Protein AF-A0A9Y2EZE4-F1 (afdb_monomer_lite)

Sequence (307 aa):
MELSWPEGGSGPAIMNGRARDLITLDSPAETRVVNDDRLQVRIGHDKIIEELSLQPPLPGVEVLKGCHATVGFRRALVPIVTQEAAFRRPATVLLDDIVGSSVISPWIAVKWDPPRDSHEVDRTSQENVCSGYATGSVALFDRSQVDVPRLVPRLQPDDDALAFHDLGPDRDRLLRRVRRIDLWREGNGIVGIDAMFQDSGVIMGTRRAALHEYRLIARAAVSDNGLILTEITAVPGVLPYSECLGAKSSLQRLVGTPLAEFRRTVLSQLRGPVGCTHLNDAARSLAEAEALVAHLPAFSNQPEGQL

pLDDT: mean 90.26, std 10.4, range [39.16, 98.62]

Structure (mmCIF, N/CA/C/O backbone):
data_AF-A0A9Y2EZE4-F1
#
_entry.id   AF-A0A9Y2EZE4-F1
#
loop_
_atom_site.group_PDB
_atom_site.id
_atom_site.type_symbol
_atom_site.label_atom_id
_atom_site.label_alt_id
_atom_site.label_comp_id
_atom_site.label_asym_id
_atom_site.label_entity_id
_atom_site.label_seq_id
_atom_site.pdbx_PDB_ins_code
_atom_site.Cartn_x
_atom_site.Cartn_y
_atom_site.Cartn_z
_atom_site.occupancy
_atom_site.B_iso_or_equiv
_atom_site.auth_seq_id
_atom_site.auth_comp_id
_atom_site.auth_asym_id
_atom_site.auth_atom_id
_atom_site.pdbx_PDB_model_num
ATOM 1 N N . MET A 1 1 ? 0.531 -9.190 -2.546 1.00 94.38 1 MET A N 1
ATOM 2 C CA . MET A 1 1 ? 0.508 -9.091 -4.019 1.00 94.38 1 MET A CA 1
ATOM 3 C C . MET A 1 1 ? 1.810 -9.632 -4.587 1.00 94.38 1 MET A C 1
ATOM 5 O O . MET A 1 1 ? 2.871 -9.131 -4.228 1.00 94.38 1 MET A O 1
ATOM 9 N N . GLU A 1 2 ? 1.740 -10.637 -5.455 1.00 95.56 2 GLU A N 1
ATOM 10 C CA . GLU A 1 2 ? 2.881 -11.173 -6.205 1.00 95.56 2 GLU A CA 1
ATOM 11 C C . GLU A 1 2 ? 2.747 -10.858 -7.691 1.00 95.56 2 GLU A C 1
ATOM 13 O O . GLU A 1 2 ? 1.677 -11.052 -8.253 1.00 95.56 2 GLU A O 1
ATOM 18 N N . LEU A 1 3 ? 3.828 -10.428 -8.332 1.00 95.81 3 LEU A N 1
ATOM 19 C CA . LEU A 1 3 ? 3.937 -10.198 -9.770 1.00 95.81 3 LEU A CA 1
ATOM 20 C C . LEU A 1 3 ? 4.997 -11.128 -10.348 1.00 95.81 3 LEU A C 1
ATOM 22 O O . LEU A 1 3 ? 6.111 -11.191 -9.829 1.00 95.81 3 LEU A O 1
ATOM 26 N N . SER A 1 4 ? 4.669 -11.800 -11.446 1.00 94.69 4 SER A N 1
ATOM 27 C CA . SER A 1 4 ? 5.590 -12.687 -12.161 1.00 94.69 4 SER A CA 1
ATOM 28 C C . SER A 1 4 ? 5.501 -12.510 -13.673 1.00 94.69 4 SER A C 1
ATOM 30 O O . SER A 1 4 ? 4.471 -12.077 -14.187 1.00 94.69 4 SER A O 1
ATOM 32 N N . TRP A 1 5 ? 6.578 -12.866 -14.374 1.00 93.94 5 TRP A N 1
ATOM 33 C CA . TRP A 1 5 ? 6.699 -12.772 -15.833 1.00 93.94 5 TRP A CA 1
ATOM 34 C C . TRP A 1 5 ? 7.052 -14.145 -16.418 1.00 93.94 5 TRP A C 1
ATOM 36 O O . TRP A 1 5 ? 8.219 -14.393 -16.735 1.00 93.94 5 TRP A O 1
ATOM 46 N N . PRO A 1 6 ? 6.074 -15.065 -16.525 1.00 90.62 6 PRO A N 1
ATOM 47 C CA . PRO A 1 6 ? 6.328 -16.440 -16.964 1.00 90.62 6 PRO A CA 1
ATOM 48 C C . PRO A 1 6 ? 6.851 -16.516 -18.406 1.00 90.62 6 PRO A C 1
ATOM 50 O O . PRO A 1 6 ? 7.611 -17.418 -18.738 1.00 90.62 6 PRO A O 1
ATOM 53 N N . GLU A 1 7 ? 6.484 -15.544 -19.242 1.00 88.56 7 GLU A N 1
ATOM 54 C CA . GLU A 1 7 ? 6.910 -15.425 -20.643 1.00 88.56 7 GLU A CA 1
ATOM 55 C C . GLU A 1 7 ? 8.182 -14.555 -20.807 1.00 88.56 7 GLU A C 1
ATOM 57 O O . GLU A 1 7 ? 8.593 -14.253 -21.924 1.00 88.56 7 GLU A O 1
ATOM 62 N N . GLY A 1 8 ? 8.823 -14.139 -19.705 1.00 83.81 8 GLY A N 1
ATOM 63 C CA . GLY A 1 8 ? 10.003 -13.264 -19.707 1.00 83.81 8 GLY A CA 1
ATOM 64 C C . GLY A 1 8 ? 9.682 -11.766 -19.601 1.00 83.81 8 GLY A C 1
ATOM 65 O O . GLY A 1 8 ? 8.524 -11.358 -19.576 1.00 83.81 8 GLY A O 1
ATOM 66 N N . GLY A 1 9 ? 10.719 -10.923 -19.502 1.00 76.38 9 GLY A N 1
ATOM 67 C CA . GLY A 1 9 ? 10.588 -9.492 -19.169 1.00 76.38 9 GLY A CA 1
ATOM 68 C C . GLY A 1 9 ? 9.817 -8.634 -20.182 1.00 76.38 9 GLY A C 1
ATOM 69 O O . GLY A 1 9 ? 9.281 -7.594 -19.810 1.00 76.38 9 GLY A O 1
ATOM 70 N N . SER A 1 10 ? 9.722 -9.077 -21.439 1.00 79.19 10 SER A N 1
ATOM 71 C CA . SER A 1 10 ? 8.902 -8.450 -22.488 1.00 79.19 10 SER A CA 1
ATOM 72 C C . SER A 1 10 ? 7.471 -8.990 -22.549 1.00 79.19 10 SER A C 1
ATOM 74 O O . SER A 1 10 ? 6.656 -8.493 -23.322 1.00 79.19 10 SER A O 1
ATOM 76 N N . GLY A 1 11 ? 7.190 -10.046 -21.789 1.00 87.44 11 GLY A N 1
ATOM 77 C CA . GLY A 1 11 ? 5.889 -10.676 -21.720 1.00 87.44 11 GLY A CA 1
ATOM 78 C C . GLY A 1 11 ? 4.927 -9.970 -20.757 1.00 87.44 11 GLY A C 1
ATOM 79 O O . GLY A 1 11 ? 5.304 -9.057 -20.015 1.00 87.44 11 GLY A O 1
ATOM 80 N N . PRO A 1 12 ? 3.667 -10.415 -20.748 1.00 93.56 12 PRO A N 1
ATOM 81 C CA . PRO A 1 12 ? 2.646 -9.995 -19.794 1.00 93.56 12 PRO A CA 1
ATOM 82 C C . PRO A 1 12 ? 3.071 -10.295 -18.349 1.00 93.56 12 PRO A C 1
ATOM 84 O O . PRO A 1 12 ? 3.679 -11.326 -18.048 1.00 93.56 12 PRO A O 1
ATOM 87 N N . ALA A 1 13 ? 2.693 -9.407 -17.433 1.00 95.88 13 ALA A N 1
ATOM 88 C CA . ALA A 1 13 ? 2.815 -9.644 -16.003 1.00 95.88 13 ALA A CA 1
ATOM 89 C C . ALA A 1 13 ? 1.566 -10.367 -15.481 1.00 95.88 13 ALA A C 1
ATOM 91 O O . ALA A 1 13 ? 0.438 -9.958 -15.763 1.00 95.88 13 ALA A O 1
ATOM 92 N N . ILE A 1 14 ? 1.767 -11.396 -14.660 1.00 97.19 14 ILE A N 1
ATOM 93 C CA . ILE A 1 14 ? 0.705 -12.058 -13.899 1.00 97.19 14 ILE A CA 1
ATOM 94 C C . ILE A 1 14 ? 0.778 -11.590 -12.450 1.00 97.19 14 ILE A C 1
ATOM 96 O O . ILE A 1 14 ? 1.772 -11.851 -11.765 1.00 97.19 14 ILE A O 1
ATOM 100 N N . MET A 1 15 ? -0.276 -10.914 -11.990 1.00 97.00 15 MET A N 1
ATOM 101 C CA . MET A 1 15 ? -0.481 -10.556 -10.592 1.00 97.00 15 MET A CA 1
ATOM 102 C C . MET A 1 15 ? -1.336 -11.604 -9.887 1.00 97.00 15 MET A C 1
ATOM 104 O O . MET A 1 15 ? -2.442 -11.897 -10.335 1.00 97.00 15 MET A O 1
ATOM 108 N N . ASN A 1 16 ? -0.863 -12.103 -8.750 1.00 97.00 16 ASN A N 1
ATOM 109 C CA . ASN A 1 16 ? -1.636 -12.923 -7.827 1.00 97.00 16 ASN A CA 1
ATOM 110 C C . ASN A 1 16 ? -1.674 -12.221 -6.462 1.00 97.00 16 ASN A C 1
ATOM 112 O O . ASN A 1 16 ? -0.665 -12.083 -5.765 1.00 97.00 16 ASN A O 1
ATOM 116 N N . GLY A 1 17 ? -2.844 -11.718 -6.095 1.00 96.50 17 GLY A N 1
ATOM 117 C CA . GLY A 1 17 ? -3.128 -11.084 -4.820 1.00 96.50 17 GLY A CA 1
ATOM 118 C C . GLY A 1 17 ? -3.856 -12.037 -3.884 1.00 96.50 17 GLY A C 1
ATOM 119 O O . GLY A 1 17 ? -4.757 -12.762 -4.299 1.00 96.50 17 GLY A O 1
ATOM 120 N N . ARG A 1 18 ? -3.491 -11.995 -2.606 1.00 96.25 18 ARG A N 1
ATOM 121 C CA . ARG A 1 18 ? -4.259 -12.591 -1.520 1.00 96.25 18 ARG A CA 1
ATOM 122 C C . ARG A 1 18 ? -4.284 -11.616 -0.356 1.00 96.25 18 ARG A C 1
ATOM 124 O O . ARG A 1 18 ? -3.267 -10.988 -0.059 1.00 96.25 18 ARG A O 1
ATOM 131 N N . ALA A 1 19 ? -5.439 -11.473 0.270 1.00 95.81 19 ALA A N 1
ATOM 132 C CA . ALA A 1 19 ? -5.606 -10.690 1.478 1.00 95.81 19 ALA A CA 1
ATOM 133 C C . ALA A 1 19 ? -6.544 -11.429 2.423 1.00 95.81 19 ALA A C 1
ATOM 135 O O . ALA A 1 19 ? -7.505 -12.061 1.993 1.00 95.81 19 ALA A O 1
ATOM 136 N N . ARG A 1 20 ? -6.201 -11.407 3.708 1.00 94.19 20 ARG A N 1
ATOM 137 C CA . ARG A 1 20 ? -6.871 -12.189 4.737 1.00 94.19 20 ARG A CA 1
ATOM 138 C C . ARG A 1 20 ? -7.014 -11.329 5.976 1.00 94.19 20 ARG A C 1
ATOM 140 O O . ARG A 1 20 ? -5.993 -10.914 6.518 1.00 94.19 20 ARG A O 1
ATOM 147 N N . ASP A 1 21 ? -8.243 -11.169 6.440 1.00 94.56 21 ASP A N 1
ATOM 148 C CA . ASP A 1 21 ? -8.516 -10.578 7.745 1.00 94.56 21 ASP A CA 1
ATOM 149 C C . ASP A 1 21 ? -8.672 -11.705 8.759 1.00 94.56 21 ASP A C 1
ATOM 151 O O . ASP A 1 21 ? -9.361 -12.700 8.505 1.00 94.56 21 ASP A O 1
ATOM 155 N N . LEU A 1 22 ? -8.026 -11.561 9.910 1.00 92.44 22 LEU A N 1
ATOM 156 C CA . LEU A 1 22 ? -8.066 -12.542 10.985 1.00 92.44 22 LEU A CA 1
ATOM 157 C C . LEU A 1 22 ? -8.231 -11.845 12.333 1.00 92.44 22 LEU A C 1
ATOM 159 O O . LEU A 1 22 ? -7.754 -10.732 12.526 1.00 92.44 22 LEU A O 1
ATOM 163 N N . ILE A 1 23 ? -8.904 -12.517 13.261 1.00 92.19 23 ILE A N 1
ATOM 164 C CA . ILE A 1 23 ? -9.012 -12.088 14.657 1.00 92.19 23 ILE A CA 1
ATOM 165 C C . ILE A 1 23 ? -8.217 -13.087 15.481 1.00 92.19 23 ILE A C 1
ATOM 167 O O . ILE A 1 23 ? -8.585 -14.260 15.502 1.00 92.19 23 ILE A O 1
ATOM 171 N N . THR A 1 24 ? -7.169 -12.629 16.159 1.00 87.44 24 THR A N 1
ATOM 172 C CA . THR A 1 24 ? -6.493 -13.382 17.222 1.00 87.44 24 THR A CA 1
ATOM 173 C C . THR A 1 24 ? -7.170 -13.066 18.552 1.00 87.44 24 THR A C 1
ATOM 175 O O . THR A 1 24 ? -7.300 -11.896 18.910 1.00 87.44 24 THR A O 1
ATOM 178 N N . LEU A 1 25 ? -7.628 -14.094 19.263 1.00 77.81 25 LEU A N 1
ATOM 179 C CA . LEU A 1 25 ? -8.125 -13.971 20.638 1.00 77.81 25 LEU A CA 1
ATOM 180 C C . LEU A 1 25 ? -7.047 -14.461 21.618 1.00 77.81 25 LEU A C 1
ATOM 182 O O . LEU A 1 25 ? -5.895 -14.636 21.222 1.00 77.81 25 LEU A O 1
ATOM 186 N N . ASP A 1 26 ? -7.412 -14.684 22.881 1.00 74.88 26 ASP A N 1
ATOM 187 C CA . ASP A 1 26 ? -6.494 -15.004 23.988 1.00 74.88 26 ASP A CA 1
ATOM 188 C C . ASP A 1 26 ? -5.631 -16.260 23.753 1.00 74.88 26 ASP A C 1
ATOM 190 O O . ASP A 1 26 ? -4.636 -16.476 24.447 1.00 74.88 26 ASP A O 1
ATOM 194 N N . SER A 1 27 ? -5.964 -17.080 22.749 1.00 71.81 27 SER A N 1
ATOM 195 C CA . SER A 1 27 ? -5.105 -18.159 22.269 1.00 71.81 27 SER A CA 1
ATOM 196 C C . SER A 1 27 ? -5.030 -18.230 20.734 1.00 71.81 27 SER A C 1
ATOM 198 O O . SER A 1 27 ? -6.017 -17.949 20.045 1.00 71.81 27 SER A O 1
ATOM 200 N N . PRO A 1 28 ? -3.901 -18.704 20.159 1.00 71.88 28 PRO A N 1
ATOM 201 C CA . PRO A 1 28 ? -3.793 -18.953 18.719 1.00 71.88 28 PRO A CA 1
ATOM 202 C C . PRO A 1 28 ? -4.869 -19.906 18.182 1.00 71.88 28 PRO A C 1
ATOM 204 O O . PRO A 1 28 ? -5.301 -19.750 17.041 1.00 71.88 28 PRO A O 1
ATOM 207 N N . ALA A 1 29 ? -5.332 -20.857 19.003 1.00 73.69 29 ALA A N 1
ATOM 208 C CA . ALA A 1 29 ? -6.366 -21.831 18.647 1.00 73.69 29 ALA A CA 1
ATOM 209 C C . ALA A 1 29 ? -7.747 -21.195 18.414 1.00 73.69 29 ALA A C 1
ATOM 211 O O . ALA A 1 29 ? -8.575 -21.762 17.705 1.00 73.69 29 ALA A O 1
ATOM 212 N N . GLU A 1 30 ? -7.986 -20.011 18.974 1.00 81.00 30 GLU A N 1
ATOM 213 C CA . GLU A 1 30 ? -9.222 -19.248 18.788 1.00 81.00 30 GLU A CA 1
ATOM 214 C C . GLU A 1 30 ? -9.146 -18.263 17.616 1.00 81.00 30 GLU A C 1
ATOM 216 O O . GLU A 1 30 ? -10.112 -17.543 17.337 1.00 81.00 30 GLU A O 1
ATOM 221 N N . THR A 1 31 ? -8.013 -18.242 16.904 1.00 86.44 31 THR A N 1
ATOM 222 C CA . THR A 1 31 ? -7.842 -17.395 15.728 1.00 86.44 31 THR A CA 1
ATOM 223 C C . THR A 1 31 ? -8.840 -17.789 14.651 1.00 86.44 31 THR A C 1
ATOM 225 O O . THR A 1 31 ? -8.878 -18.938 14.210 1.00 86.44 31 THR A O 1
ATOM 228 N N . ARG A 1 32 ? -9.618 -16.818 14.169 1.00 88.88 32 ARG A N 1
ATOM 229 C CA . ARG A 1 32 ? -10.558 -17.030 13.063 1.00 88.88 32 ARG A CA 1
ATOM 230 C C . ARG A 1 32 ? -10.233 -16.132 11.884 1.00 88.88 32 ARG A C 1
ATOM 232 O O . ARG A 1 32 ? -10.002 -14.938 12.053 1.00 88.88 32 ARG A O 1
ATOM 239 N N . VAL A 1 33 ? -10.264 -16.709 10.687 1.00 91.94 33 VAL A N 1
ATOM 240 C CA . VAL A 1 33 ? -10.272 -15.947 9.436 1.00 91.94 33 VAL A CA 1
ATOM 241 C C . VAL A 1 33 ? -11.678 -15.408 9.225 1.00 91.94 33 VAL A C 1
ATOM 243 O O . VAL A 1 33 ? -12.638 -16.174 9.287 1.00 91.94 33 VAL A O 1
ATOM 246 N N . VAL A 1 34 ? -11.794 -14.103 9.002 1.00 93.12 34 VAL A N 1
ATOM 247 C CA . VAL A 1 34 ? -13.088 -13.433 8.821 1.00 93.12 34 VAL A CA 1
ATOM 248 C C . VAL A 1 34 ? -13.339 -13.097 7.360 1.00 93.12 34 VAL A C 1
ATOM 250 O O . VAL A 1 34 ? -14.454 -13.272 6.883 1.00 93.12 34 VAL A O 1
ATOM 253 N N . ASN A 1 35 ? -12.288 -12.701 6.641 1.00 93.88 35 ASN A N 1
ATOM 254 C CA . ASN A 1 35 ? -12.316 -12.471 5.201 1.00 93.88 35 ASN A CA 1
ATOM 255 C C . ASN A 1 35 ? -11.090 -13.126 4.545 1.00 93.88 35 ASN A C 1
ATOM 257 O O . ASN A 1 35 ? -9.998 -13.106 5.114 1.00 93.88 35 ASN A O 1
ATOM 261 N N . ASP A 1 36 ? -11.256 -13.679 3.343 1.00 95.19 36 ASP A N 1
ATOM 262 C CA . ASP A 1 36 ? -10.173 -14.163 2.473 1.00 95.19 36 ASP A CA 1
ATOM 263 C C . ASP A 1 36 ? -10.537 -13.784 1.035 1.00 95.19 36 ASP A C 1
ATOM 265 O O . ASP A 1 36 ? -11.488 -14.319 0.463 1.00 95.19 36 ASP A O 1
ATOM 269 N N . ASP A 1 37 ? -9.808 -12.819 0.485 1.00 96.81 37 ASP A N 1
ATOM 270 C CA . ASP A 1 37 ? -9.958 -12.354 -0.885 1.00 96.81 37 ASP A CA 1
ATOM 271 C C . ASP A 1 37 ? -8.741 -12.752 -1.711 1.00 96.81 37 ASP A C 1
ATOM 273 O O . ASP A 1 37 ? -7.586 -12.636 -1.282 1.00 96.81 37 ASP A O 1
ATOM 277 N N . ARG A 1 38 ? -9.004 -13.173 -2.946 1.00 97.44 38 ARG A N 1
ATOM 278 C CA . ARG A 1 38 ? -7.988 -13.499 -3.943 1.00 97.44 38 ARG A CA 1
ATOM 279 C C . ARG A 1 38 ? -8.234 -12.699 -5.202 1.00 97.44 38 ARG A C 1
ATOM 281 O O . ARG A 1 38 ? -9.369 -12.564 -5.644 1.00 97.44 38 ARG A O 1
ATOM 288 N N . LEU A 1 39 ? -7.156 -12.199 -5.782 1.00 97.69 39 LEU A N 1
ATOM 289 C CA . LEU A 1 39 ? -7.156 -11.416 -7.006 1.00 97.69 39 LEU A CA 1
ATOM 290 C C . LEU A 1 39 ? -6.182 -12.063 -7.985 1.00 97.69 39 LEU A C 1
ATOM 292 O O . LEU A 1 39 ? -5.040 -12.333 -7.625 1.00 97.69 39 LEU A O 1
ATOM 296 N N . GLN A 1 40 ? -6.605 -12.266 -9.223 1.00 98.06 40 GLN A N 1
ATOM 297 C CA . GLN A 1 40 ? -5.706 -12.599 -10.319 1.00 98.06 40 GLN A CA 1
ATOM 298 C C . GLN A 1 40 ? -5.852 -11.545 -11.407 1.00 98.06 40 GLN A C 1
ATOM 300 O O . GLN A 1 40 ? -6.969 -11.199 -11.784 1.00 98.06 40 GLN A O 1
ATOM 305 N N . VAL A 1 41 ? -4.732 -11.020 -11.898 1.00 98.38 41 VAL A N 1
ATOM 306 C CA . VAL A 1 41 ? -4.716 -10.017 -12.969 1.00 98.38 41 VAL A CA 1
ATOM 307 C C . VAL A 1 41 ? -3.649 -10.383 -13.980 1.00 98.38 41 VAL A C 1
ATOM 309 O O . VAL A 1 41 ? -2.514 -10.675 -13.608 1.00 98.38 41 VAL A O 1
ATOM 312 N N . ARG A 1 42 ? -3.990 -10.311 -15.260 1.00 98.19 42 ARG A N 1
ATOM 313 C CA . ARG A 1 42 ? -3.028 -10.342 -16.356 1.00 98.19 42 ARG A CA 1
ATOM 314 C C . ARG A 1 42 ? -2.898 -8.938 -16.924 1.00 98.19 42 ARG A C 1
ATOM 316 O O . ARG A 1 42 ? -3.898 -8.301 -17.250 1.00 98.19 42 ARG A O 1
ATOM 323 N N . ILE A 1 43 ? -1.668 -8.447 -17.003 1.00 97.75 43 ILE A N 1
ATOM 324 C CA . ILE A 1 43 ? -1.365 -7.078 -17.417 1.00 97.75 43 ILE A CA 1
ATOM 325 C C . ILE A 1 43 ? -0.389 -7.127 -18.582 1.00 97.75 43 ILE A C 1
ATOM 327 O O . ILE A 1 43 ? 0.697 -7.696 -18.456 1.00 97.75 43 ILE A O 1
ATOM 331 N N . GLY A 1 44 ? -0.772 -6.504 -19.690 1.00 95.75 44 GLY A N 1
ATOM 332 C CA . GLY A 1 44 ? 0.062 -6.367 -20.871 1.00 95.75 44 GLY A CA 1
ATOM 333 C C . GLY A 1 44 ? 1.332 -5.561 -20.601 1.00 95.75 44 GLY A C 1
ATOM 334 O O . GLY A 1 44 ? 1.474 -4.855 -19.594 1.00 95.75 44 GLY A O 1
ATOM 335 N N . HIS A 1 45 ? 2.287 -5.652 -21.523 1.00 91.00 45 HIS A N 1
ATOM 336 C CA . HIS A 1 45 ? 3.537 -4.886 -21.451 1.00 91.00 45 HIS A CA 1
ATOM 337 C C . HIS A 1 45 ? 3.296 -3.360 -21.416 1.00 91.00 45 HIS A C 1
ATOM 339 O O . HIS A 1 45 ? 4.055 -2.619 -20.793 1.00 91.00 45 HIS A O 1
ATOM 345 N N . ASP A 1 46 ? 2.197 -2.912 -22.024 1.00 93.06 46 ASP A N 1
ATOM 346 C CA . ASP A 1 46 ? 1.677 -1.541 -22.076 1.00 93.06 46 ASP A CA 1
ATOM 347 C C . ASP A 1 46 ? 0.935 -1.113 -20.796 1.00 93.06 46 ASP A C 1
ATOM 349 O O . ASP A 1 46 ? 0.364 -0.024 -20.735 1.00 93.06 46 ASP A O 1
ATOM 353 N N . LYS A 1 47 ? 0.956 -1.960 -19.758 1.00 95.12 47 LYS A N 1
ATOM 354 C CA . LYS A 1 47 ? 0.250 -1.778 -18.484 1.00 95.12 47 LYS A CA 1
ATOM 355 C C . LYS A 1 47 ? -1.271 -1.779 -18.608 1.00 95.12 47 LYS A C 1
ATOM 357 O O . LYS A 1 47 ? -1.934 -1.343 -17.665 1.00 95.12 47 LYS A O 1
ATOM 362 N N . ILE A 1 48 ? -1.835 -2.291 -19.694 1.00 97.81 48 ILE A N 1
ATOM 363 C CA . ILE A 1 48 ? -3.279 -2.481 -19.814 1.00 97.81 48 ILE A CA 1
ATOM 364 C C . ILE A 1 48 ? -3.688 -3.790 -19.138 1.00 97.81 48 ILE A C 1
ATOM 366 O O . ILE A 1 48 ? -3.020 -4.814 -19.263 1.00 97.81 48 ILE A O 1
ATOM 370 N N . ILE A 1 49 ? -4.786 -3.759 -18.384 1.00 98.25 49 ILE A N 1
ATOM 371 C CA . ILE A 1 49 ? -5.362 -4.956 -17.764 1.00 98.25 49 ILE A CA 1
ATOM 372 C C . ILE A 1 49 ? -6.059 -5.778 -18.848 1.00 98.25 49 ILE A C 1
ATOM 374 O O . ILE A 1 49 ? -7.098 -5.379 -19.371 1.00 98.25 49 ILE A O 1
ATOM 378 N N . GLU A 1 50 ? -5.490 -6.932 -19.176 1.00 98.19 50 GLU A N 1
ATOM 379 C CA . GLU A 1 50 ? -6.016 -7.856 -20.184 1.00 98.19 50 GLU A CA 1
ATOM 380 C C . GLU A 1 50 ? -7.094 -8.764 -19.580 1.00 98.19 50 GLU A C 1
ATOM 382 O O . GLU A 1 50 ? -8.132 -9.023 -20.197 1.00 98.19 50 GLU A O 1
ATOM 387 N N . GLU A 1 51 ? -6.870 -9.216 -18.346 1.00 97.88 51 GLU A N 1
ATOM 388 C CA . GLU A 1 51 ? -7.787 -10.070 -17.592 1.00 97.88 51 GLU A CA 1
ATOM 389 C C . GLU A 1 51 ? -7.724 -9.726 -16.106 1.00 97.88 51 GLU A C 1
ATOM 391 O O . GLU A 1 51 ? -6.667 -9.360 -15.586 1.00 97.88 51 GLU A O 1
ATOM 396 N N . LEU A 1 52 ? -8.854 -9.859 -15.415 1.00 97.75 52 LEU A N 1
ATOM 397 C CA . LEU A 1 52 ? -8.958 -9.661 -13.977 1.00 97.75 52 LEU A CA 1
ATOM 398 C C . LEU A 1 52 ? -10.032 -10.594 -13.423 1.00 97.75 52 LEU A C 1
ATOM 400 O O . LEU A 1 52 ? -11.112 -10.697 -13.990 1.00 97.75 52 LEU A O 1
ATOM 404 N N . SER A 1 53 ? -9.754 -11.249 -12.301 1.00 96.88 53 SER A N 1
ATOM 405 C CA . SER A 1 53 ? -10.752 -12.013 -11.555 1.00 96.88 53 SER A CA 1
ATOM 406 C C . SER A 1 53 ? -10.552 -11.848 -10.052 1.00 96.88 53 SER A C 1
ATOM 408 O O . SER A 1 53 ? -9.425 -11.739 -9.568 1.00 96.88 53 SER A O 1
ATOM 410 N N . LEU A 1 54 ? -11.658 -11.822 -9.310 1.00 97.19 54 LEU A N 1
ATOM 411 C CA . LEU A 1 54 ? -11.664 -11.730 -7.853 1.00 97.19 54 LEU A CA 1
ATOM 412 C C . LEU A 1 54 ? -12.477 -12.886 -7.264 1.00 97.19 54 LEU A C 1
ATOM 414 O O . LEU A 1 54 ? -13.514 -13.266 -7.809 1.00 97.19 54 LEU A O 1
ATOM 418 N N . GLN A 1 55 ? -12.017 -13.431 -6.143 1.00 96.69 55 GLN A N 1
ATOM 419 C CA . GLN A 1 55 ? -12.717 -14.459 -5.383 1.00 96.69 55 GLN A CA 1
ATOM 420 C C . GLN A 1 55 ? -12.769 -14.058 -3.904 1.00 96.69 55 GLN A C 1
ATOM 422 O O . GLN A 1 55 ? -11.702 -13.925 -3.307 1.00 96.69 55 GLN A O 1
ATOM 427 N N . PRO A 1 56 ? -13.967 -13.912 -3.305 1.00 94.88 56 PRO A N 1
ATOM 428 C CA . PRO A 1 56 ? -15.292 -13.931 -3.946 1.00 94.88 56 PRO A CA 1
ATOM 429 C C . PRO A 1 56 ? -15.455 -12.857 -5.045 1.00 94.88 56 PRO A C 1
ATOM 431 O O . PRO A 1 56 ? -14.752 -11.846 -5.008 1.00 94.88 56 PRO A O 1
ATOM 434 N N . PRO A 1 57 ? -16.364 -13.018 -6.024 1.00 94.38 57 PRO A N 1
ATOM 435 C CA . PRO A 1 57 ? -16.557 -12.007 -7.063 1.00 94.38 57 PRO A CA 1
ATOM 436 C C . PRO A 1 57 ? -17.047 -10.676 -6.475 1.00 94.38 57 PRO A C 1
ATOM 438 O O . PRO A 1 57 ? -17.689 -10.632 -5.420 1.00 94.38 57 PRO A O 1
ATOM 441 N N . LEU A 1 58 ? -16.736 -9.579 -7.166 1.00 93.69 58 LEU A N 1
ATOM 442 C CA . LEU A 1 58 ? -17.197 -8.236 -6.821 1.00 93.69 58 LEU A CA 1
ATOM 443 C C . LEU A 1 58 ? -17.964 -7.652 -8.017 1.00 93.69 58 LEU A C 1
ATOM 445 O O . LEU A 1 58 ? -17.402 -7.591 -9.116 1.00 93.69 58 LEU A O 1
ATOM 449 N N . PRO A 1 59 ? -19.238 -7.255 -7.852 1.00 92.44 59 PRO A N 1
ATOM 450 C CA . PRO A 1 59 ? -20.028 -6.715 -8.953 1.00 92.44 59 PRO A CA 1
ATOM 451 C C . PRO A 1 59 ? -19.354 -5.513 -9.628 1.00 92.44 59 PRO A C 1
ATOM 453 O O . PRO A 1 59 ? -18.855 -4.599 -8.976 1.00 92.44 59 PRO A O 1
ATOM 456 N N . GLY A 1 60 ? -19.332 -5.515 -10.962 1.00 92.06 60 GLY A N 1
ATOM 457 C CA . GLY A 1 60 ? -18.749 -4.425 -11.751 1.00 92.06 60 GLY A CA 1
ATOM 458 C C . GLY A 1 60 ? -17.218 -4.388 -11.786 1.00 92.06 60 GLY A C 1
ATOM 459 O O . GLY A 1 60 ? -16.664 -3.462 -12.368 1.00 92.06 60 GLY A O 1
ATOM 460 N N . VAL A 1 61 ? -16.510 -5.378 -11.230 1.00 94.62 61 VAL A N 1
ATOM 461 C CA . VAL A 1 61 ? -15.038 -5.409 -11.303 1.00 94.62 61 VAL A CA 1
ATOM 462 C C . VAL A 1 61 ? -14.515 -5.559 -12.740 1.00 94.62 61 VAL A C 1
ATOM 464 O O . VAL A 1 61 ? -13.443 -5.054 -13.065 1.00 94.62 61 VAL A O 1
ATOM 467 N N . GLU A 1 62 ? -15.313 -6.159 -13.629 1.00 94.12 62 GLU A N 1
ATOM 468 C CA . GLU A 1 62 ? -14.994 -6.352 -15.051 1.00 94.12 62 GLU A CA 1
ATOM 469 C C . GLU A 1 62 ? -14.741 -5.042 -15.811 1.00 94.12 62 GLU A C 1
ATOM 471 O O . GLU A 1 62 ? -14.024 -5.048 -16.810 1.00 94.12 62 GLU A O 1
ATOM 476 N N . VAL A 1 63 ? -15.256 -3.895 -15.336 1.00 94.75 63 VAL A N 1
ATOM 477 C CA . VAL A 1 63 ? -14.996 -2.594 -15.993 1.00 94.75 63 VAL A CA 1
ATOM 478 C C . VAL A 1 63 ? -13.523 -2.186 -15.925 1.00 94.75 63 VAL A C 1
ATOM 480 O O . VAL A 1 63 ? -13.098 -1.279 -16.637 1.00 94.75 63 VAL A O 1
ATOM 483 N N . LEU A 1 64 ? -12.745 -2.826 -15.047 1.00 97.12 64 LEU A N 1
ATOM 484 C CA . LEU A 1 64 ? -11.312 -2.591 -14.918 1.00 97.12 64 LEU A CA 1
ATOM 485 C C . LEU A 1 64 ? -10.513 -3.252 -16.049 1.00 97.12 64 LEU A C 1
ATOM 487 O O . LEU A 1 64 ? -9.372 -2.855 -16.286 1.00 97.12 64 LEU A O 1
ATOM 491 N N . LYS A 1 65 ? -11.093 -4.210 -16.783 1.00 97.81 65 LYS A N 1
ATOM 492 C CA . LYS A 1 65 ? -10.485 -4.744 -18.005 1.00 97.81 65 LYS A CA 1
ATOM 493 C C . LYS A 1 65 ? -10.358 -3.634 -19.051 1.00 97.81 65 LYS A C 1
ATOM 495 O O . LYS A 1 65 ? -11.290 -2.873 -19.289 1.00 97.81 65 LYS A O 1
ATOM 500 N N . GLY A 1 66 ? -9.184 -3.525 -19.665 1.00 97.94 66 GLY A N 1
ATOM 501 C CA . GLY A 1 66 ? -8.839 -2.448 -20.594 1.00 97.94 66 GLY A CA 1
ATOM 502 C C . GLY A 1 66 ? -8.389 -1.148 -19.917 1.00 97.94 66 GLY A C 1
ATOM 503 O O . GLY A 1 66 ? -7.907 -0.247 -20.602 1.00 97.94 66 GLY A O 1
ATOM 504 N N . CYS A 1 67 ? -8.484 -1.030 -18.588 1.00 98.12 67 CYS A N 1
ATOM 505 C CA . CYS A 1 67 ? -7.903 0.108 -17.880 1.00 98.12 67 CYS A CA 1
ATOM 506 C C . CYS A 1 67 ? -6.376 -0.009 -17.818 1.00 98.12 67 CYS A C 1
ATOM 508 O O . CYS A 1 67 ? -5.816 -1.099 -17.690 1.00 98.12 67 CYS A O 1
ATOM 510 N N . HIS A 1 68 ? -5.698 1.138 -17.812 1.00 98.00 68 HIS A N 1
ATOM 511 C CA . HIS A 1 68 ? -4.278 1.197 -17.490 1.00 98.00 68 HIS A CA 1
ATOM 512 C C . HIS A 1 68 ? -4.079 0.949 -15.990 1.00 98.00 68 HIS A C 1
ATOM 514 O O . HIS A 1 68 ? -4.698 1.608 -15.159 1.00 98.00 68 HIS A O 1
ATOM 520 N N . ALA A 1 69 ? -3.157 0.062 -15.623 1.00 96.88 69 ALA A N 1
ATOM 521 C CA . ALA A 1 69 ? -2.900 -0.393 -14.254 1.00 96.88 69 ALA A CA 1
ATOM 522 C C . ALA A 1 69 ? -2.297 0.675 -13.314 1.00 96.88 69 ALA A C 1
ATOM 524 O O . ALA A 1 69 ? -2.003 0.389 -12.159 1.00 96.88 69 ALA A O 1
ATOM 525 N N . THR A 1 70 ? -2.085 1.908 -13.787 1.00 94.56 70 THR A N 1
ATOM 526 C CA . THR A 1 70 ? -1.505 3.009 -12.993 1.00 94.56 70 THR A CA 1
ATOM 527 C C . THR A 1 70 ? -2.224 4.322 -13.276 1.00 94.56 70 THR A C 1
ATOM 529 O O . THR A 1 70 ? -2.731 4.968 -12.357 1.00 94.56 70 THR A O 1
ATOM 532 N N . VAL A 1 71 ? -2.323 4.710 -14.549 1.00 94.31 71 VAL A N 1
ATOM 533 C CA . VAL A 1 71 ? -2.955 5.960 -14.970 1.00 94.31 71 VAL A CA 1
ATOM 534 C C . VAL A 1 71 ? -4.472 5.813 -14.928 1.00 94.31 71 VAL A C 1
ATOM 536 O O . VAL A 1 71 ? -5.047 4.943 -15.567 1.00 94.31 71 VAL A O 1
ATOM 539 N N . GLY A 1 72 ? -5.147 6.666 -14.156 1.00 94.19 72 GLY A N 1
ATOM 540 C CA . GLY A 1 72 ? -6.613 6.681 -14.082 1.00 94.19 72 GLY A CA 1
ATOM 541 C C . GLY A 1 72 ? -7.248 5.508 -13.321 1.00 94.19 72 GLY A C 1
ATOM 542 O O . GLY A 1 72 ? -8.403 5.637 -12.923 1.00 94.19 72 GLY A O 1
ATOM 543 N N . PHE A 1 73 ? -6.501 4.440 -13.018 1.00 95.56 73 PHE A N 1
ATOM 544 C CA . PHE A 1 73 ? -7.011 3.232 -12.360 1.00 95.56 73 PHE A CA 1
ATOM 545 C C . PHE A 1 73 ? -7.792 3.520 -11.073 1.00 95.56 73 PHE A C 1
ATOM 547 O O . PHE A 1 73 ? -8.943 3.125 -10.928 1.00 95.56 73 PHE A O 1
ATOM 554 N N . ARG A 1 74 ? -7.210 4.305 -10.155 1.00 93.19 74 ARG A N 1
ATOM 555 C CA . ARG A 1 74 ? -7.860 4.662 -8.879 1.00 93.19 74 ARG A CA 1
ATOM 556 C C . ARG A 1 74 ? -9.182 5.400 -9.054 1.00 93.19 74 ARG A C 1
ATOM 558 O O . ARG A 1 74 ? -10.040 5.297 -8.190 1.00 93.19 74 ARG A O 1
ATOM 565 N N . ARG A 1 75 ? -9.343 6.147 -10.149 1.00 93.19 75 ARG A N 1
ATOM 566 C CA . ARG A 1 75 ? -10.596 6.835 -10.482 1.00 93.19 75 ARG A CA 1
ATOM 567 C C . ARG A 1 75 ? -11.645 5.833 -10.957 1.00 93.19 75 ARG A C 1
ATOM 569 O O . ARG A 1 75 ? -12.780 5.911 -10.508 1.00 93.19 75 ARG A O 1
ATOM 576 N N . ALA A 1 76 ? -11.246 4.891 -11.815 1.00 94.88 76 ALA A N 1
ATOM 577 C CA . ALA A 1 76 ? -12.100 3.796 -12.275 1.00 94.88 76 ALA A CA 1
ATOM 578 C C . ALA A 1 76 ? -12.508 2.850 -11.131 1.00 94.88 76 ALA A C 1
ATOM 580 O O . ALA A 1 76 ? -13.579 2.259 -11.176 1.00 94.88 76 ALA A O 1
ATOM 581 N N . LEU A 1 77 ? -11.687 2.756 -10.081 1.00 92.94 77 LEU A N 1
ATOM 582 C CA . LEU A 1 77 ? -11.947 1.929 -8.906 1.00 92.94 77 LEU A CA 1
ATOM 583 C C . LEU A 1 77 ? -13.032 2.503 -7.973 1.00 92.94 77 LEU A C 1
ATOM 585 O O . LEU A 1 77 ? -13.699 1.733 -7.283 1.00 92.94 77 LEU A O 1
ATOM 589 N N . VAL A 1 78 ? -13.236 3.830 -7.948 1.00 91.50 78 VAL A N 1
ATOM 590 C CA . VAL A 1 78 ? -14.159 4.496 -7.001 1.00 91.50 78 VAL A CA 1
ATOM 591 C C . VAL A 1 78 ? -15.563 3.877 -7.001 1.00 91.50 78 VAL A C 1
ATOM 593 O O . VAL A 1 78 ? -15.997 3.478 -5.925 1.00 91.50 78 VAL A O 1
ATOM 596 N N . PRO A 1 79 ? -16.258 3.712 -8.147 1.00 91.38 79 PRO A N 1
ATOM 597 C CA . PRO A 1 79 ? -17.623 3.182 -8.162 1.00 91.38 79 PRO A CA 1
ATOM 598 C C . PRO A 1 79 ? -17.740 1.725 -7.707 1.00 91.38 79 PRO A C 1
ATOM 600 O O . PRO A 1 79 ? -18.851 1.259 -7.481 1.00 91.38 79 PRO A O 1
ATOM 603 N N . ILE A 1 80 ? -16.626 0.992 -7.625 1.00 92.31 80 ILE A N 1
ATOM 604 C CA . ILE A 1 80 ? -16.577 -0.407 -7.190 1.00 92.31 80 ILE A CA 1
ATOM 605 C C . ILE A 1 80 ? -16.393 -0.465 -5.671 1.00 92.31 80 ILE A C 1
ATOM 607 O O . ILE A 1 80 ? -17.154 -1.129 -4.975 1.00 92.31 80 ILE A O 1
ATOM 611 N N . VAL A 1 81 ? -15.412 0.268 -5.138 1.00 88.00 81 VAL A N 1
ATOM 612 C CA . VAL A 1 81 ? -15.055 0.205 -3.706 1.00 88.00 81 VAL A CA 1
ATOM 613 C C . VAL A 1 81 ? -16.040 0.932 -2.795 1.00 88.00 81 VAL A C 1
ATOM 615 O O . VAL A 1 81 ? -16.008 0.731 -1.587 1.00 88.00 81 VAL A O 1
ATOM 618 N N . THR A 1 82 ? -16.916 1.771 -3.353 1.00 87.50 82 THR A N 1
ATOM 619 C CA . THR A 1 82 ? -18.008 2.417 -2.610 1.00 87.50 82 THR A CA 1
ATOM 620 C C . THR A 1 82 ? -19.285 1.578 -2.568 1.00 87.50 82 THR A C 1
ATOM 622 O O . THR A 1 82 ? -20.272 2.017 -1.985 1.00 87.50 82 THR A O 1
ATOM 625 N N . GLN A 1 83 ? -19.314 0.409 -3.214 1.00 88.25 83 GLN A N 1
ATOM 626 C CA . GLN A 1 83 ? -20.473 -0.481 -3.167 1.00 88.25 83 GLN A CA 1
ATOM 627 C C . GLN A 1 83 ? -20.536 -1.214 -1.831 1.00 88.25 83 GLN A C 1
ATOM 629 O O . GLN A 1 83 ? -19.509 -1.586 -1.265 1.00 88.25 83 GLN A O 1
ATOM 634 N N . GLU A 1 84 ? -21.751 -1.526 -1.383 1.00 85.19 84 GLU A N 1
ATOM 635 C CA . GLU A 1 84 ? -21.980 -2.347 -0.190 1.00 85.19 84 GLU A CA 1
ATOM 636 C C . GLU A 1 84 ? -21.273 -3.707 -0.287 1.00 85.19 84 GLU A C 1
ATOM 638 O O . GLU A 1 84 ? -20.645 -4.149 0.668 1.00 85.19 84 GLU A O 1
ATOM 643 N N . ALA A 1 85 ? -21.260 -4.323 -1.475 1.00 84.44 85 ALA A N 1
ATOM 644 C CA . ALA A 1 85 ? -20.585 -5.599 -1.716 1.00 84.44 85 ALA A CA 1
ATOM 645 C C . ALA A 1 85 ? -19.055 -5.553 -1.530 1.00 84.44 85 ALA A C 1
ATOM 647 O O . ALA A 1 85 ? -18.438 -6.610 -1.407 1.00 84.44 85 ALA A O 1
ATOM 648 N N . ALA A 1 86 ? -18.445 -4.362 -1.553 1.00 85.94 86 ALA A N 1
ATOM 649 C CA . ALA A 1 86 ? -17.020 -4.137 -1.302 1.00 85.94 86 ALA A CA 1
ATOM 650 C C . ALA A 1 86 ? -16.738 -3.705 0.143 1.00 85.94 86 ALA A C 1
ATOM 652 O O . ALA A 1 86 ? -15.583 -3.693 0.573 1.00 85.94 86 ALA A O 1
ATOM 653 N N . PHE A 1 87 ? -17.777 -3.335 0.891 1.00 83.50 87 PHE A N 1
ATOM 654 C CA . PHE A 1 87 ? -17.640 -2.837 2.245 1.00 83.50 87 PHE A CA 1
ATOM 655 C C . PHE A 1 87 ? -17.022 -3.910 3.146 1.00 83.50 87 PHE A C 1
ATOM 657 O O . PHE A 1 87 ? -17.435 -5.067 3.134 1.00 83.50 87 PHE A O 1
ATOM 664 N N . ARG A 1 88 ? -16.011 -3.513 3.926 1.00 83.31 88 ARG A N 1
ATOM 665 C CA . ARG A 1 88 ? -15.250 -4.382 4.843 1.00 83.31 88 ARG A CA 1
ATOM 666 C C . ARG A 1 88 ? -14.555 -5.586 4.209 1.00 83.31 88 ARG A C 1
ATOM 668 O O . ARG A 1 88 ? -14.174 -6.503 4.928 1.00 83.31 88 ARG A O 1
ATOM 675 N N . ARG A 1 89 ? -14.363 -5.587 2.889 1.00 90.44 89 ARG A N 1
ATOM 676 C CA . ARG A 1 89 ? -13.590 -6.628 2.213 1.00 90.44 89 ARG A CA 1
ATOM 677 C C . ARG A 1 89 ? -12.158 -6.164 1.976 1.00 90.44 89 ARG A C 1
ATOM 679 O O . ARG A 1 89 ? -11.969 -5.097 1.389 1.00 90.44 89 ARG A O 1
ATOM 686 N N . PRO A 1 90 ? -11.146 -6.984 2.289 1.00 93.50 90 PRO A N 1
ATOM 687 C CA . PRO A 1 90 ? -9.762 -6.648 1.984 1.00 93.50 90 PRO A CA 1
ATOM 688 C C . PRO A 1 90 ? -9.466 -6.630 0.469 1.00 93.50 90 PRO A C 1
ATOM 690 O O . PRO A 1 90 ? -8.428 -6.113 0.043 1.00 93.50 90 PRO A O 1
ATOM 693 N N . ALA A 1 91 ? -10.394 -7.105 -0.376 1.00 94.69 91 ALA A N 1
ATOM 694 C CA . ALA A 1 91 ? -10.377 -6.914 -1.829 1.00 94.69 91 ALA A CA 1
ATOM 695 C C . ALA A 1 91 ? -10.073 -5.475 -2.281 1.00 94.69 91 ALA A C 1
ATOM 697 O O . ALA A 1 91 ? -9.397 -5.279 -3.293 1.00 94.69 91 ALA A O 1
ATOM 698 N N . THR A 1 92 ? -10.545 -4.456 -1.556 1.00 91.00 92 THR A N 1
ATOM 699 C CA . THR A 1 92 ? -10.321 -3.052 -1.932 1.00 91.00 92 THR A CA 1
ATOM 700 C C . THR A 1 92 ? -8.842 -2.668 -1.875 1.00 91.00 92 THR A C 1
ATOM 702 O O . THR A 1 92 ? -8.378 -1.918 -2.736 1.00 91.00 92 THR A O 1
ATOM 705 N N . VAL A 1 93 ? -8.084 -3.225 -0.922 1.00 92.56 93 VAL A N 1
ATOM 706 C CA . VAL A 1 93 ? -6.621 -3.064 -0.848 1.00 92.56 93 VAL A CA 1
ATOM 707 C C . VAL A 1 93 ? -5.942 -3.802 -1.988 1.00 92.56 93 VAL A C 1
ATOM 709 O O . VAL A 1 93 ? -5.052 -3.241 -2.620 1.00 92.56 93 VAL A O 1
ATOM 712 N N . LEU A 1 94 ? -6.373 -5.033 -2.289 1.00 95.3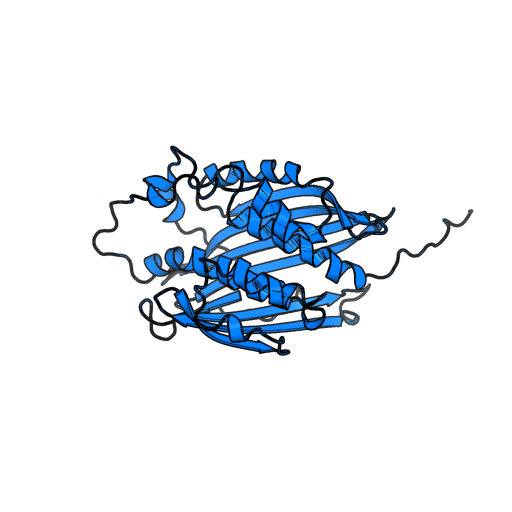8 94 LEU A N 1
ATOM 713 C CA . LEU A 1 94 ? -5.800 -5.815 -3.389 1.00 95.38 94 LEU A CA 1
ATOM 714 C C . LEU A 1 94 ? -5.935 -5.099 -4.733 1.00 95.38 94 LEU A C 1
ATOM 716 O O . LEU A 1 94 ? -4.981 -5.073 -5.510 1.00 95.38 94 LEU A O 1
ATOM 720 N N . LEU A 1 95 ? -7.097 -4.495 -4.991 1.00 95.69 95 LEU A N 1
ATOM 721 C CA . LEU A 1 95 ? -7.320 -3.704 -6.197 1.00 95.69 95 LEU A CA 1
ATOM 722 C C . LEU A 1 95 ? -6.439 -2.445 -6.204 1.00 95.69 95 LEU A C 1
ATOM 724 O O . LEU A 1 95 ? -5.818 -2.153 -7.222 1.00 95.69 95 LEU A O 1
ATOM 728 N N . ASP A 1 96 ? -6.310 -1.723 -5.085 1.00 93.06 96 ASP A N 1
ATOM 729 C CA . ASP A 1 96 ? -5.420 -0.548 -5.010 1.00 93.06 96 ASP A CA 1
ATOM 730 C C . ASP A 1 96 ? -3.929 -0.923 -5.182 1.00 93.06 96 ASP A C 1
ATOM 732 O O . ASP A 1 96 ? -3.161 -0.175 -5.795 1.00 93.06 96 ASP A O 1
ATOM 736 N N . ASP A 1 97 ? -3.527 -2.114 -4.724 1.00 95.44 97 ASP A N 1
ATOM 737 C CA . ASP A 1 97 ? -2.165 -2.655 -4.829 1.00 95.44 97 ASP A CA 1
ATOM 738 C C . ASP A 1 97 ? -1.733 -2.981 -6.267 1.00 95.44 97 ASP A C 1
ATOM 740 O O . ASP A 1 97 ? -0.524 -3.077 -6.523 1.00 95.44 97 ASP A O 1
ATOM 744 N N . ILE A 1 98 ? -2.671 -3.085 -7.220 1.00 96.88 98 ILE A N 1
ATOM 745 C CA . ILE A 1 98 ? -2.355 -3.174 -8.657 1.00 96.88 98 ILE A CA 1
ATOM 746 C C . ILE A 1 98 ? -1.516 -1.961 -9.075 1.00 96.88 98 ILE A C 1
ATOM 748 O O . ILE A 1 98 ? -0.515 -2.112 -9.782 1.00 96.88 98 ILE A O 1
ATOM 752 N N . VAL A 1 99 ? -1.870 -0.766 -8.586 1.00 95.19 99 VAL A N 1
ATOM 753 C CA . VAL A 1 99 ? -1.164 0.482 -8.909 1.00 95.19 99 VAL A CA 1
ATOM 754 C C . VAL A 1 99 ? 0.232 0.479 -8.310 1.00 95.19 99 VAL A C 1
ATOM 756 O O . VAL A 1 99 ? 1.206 0.679 -9.036 1.00 95.19 99 VAL A O 1
ATOM 759 N N . GLY A 1 100 ? 0.339 0.219 -7.003 1.00 92.69 100 GLY A N 1
ATOM 760 C CA . GLY A 1 100 ? 1.621 0.208 -6.296 1.00 92.69 100 GLY A CA 1
ATOM 761 C C . GLY A 1 100 ? 2.602 -0.782 -6.919 1.00 92.69 100 GLY A C 1
ATOM 762 O O . GLY A 1 100 ? 3.721 -0.413 -7.271 1.00 92.69 100 GLY A O 1
ATOM 763 N N . SER A 1 101 ? 2.144 -2.011 -7.167 1.00 94.38 101 SER A N 1
ATOM 764 C CA . SER A 1 101 ? 2.971 -3.078 -7.739 1.00 94.38 101 SER A CA 1
ATOM 765 C C . SER A 1 101 ? 3.362 -2.807 -9.199 1.00 94.38 101 SER A C 1
ATOM 767 O O . SER A 1 101 ? 4.483 -3.106 -9.613 1.00 94.38 101 SER A O 1
ATOM 769 N N . SER A 1 102 ? 2.476 -2.184 -9.984 1.00 95.31 102 SER A N 1
ATOM 770 C CA . SER A 1 102 ? 2.769 -1.799 -11.372 1.00 95.31 102 SER A CA 1
ATOM 771 C C . SER A 1 102 ? 3.794 -0.672 -11.477 1.00 95.31 102 SER A C 1
ATOM 773 O O . SER A 1 102 ? 4.617 -0.696 -12.392 1.00 95.31 102 SER A O 1
ATOM 775 N N . VAL A 1 103 ? 3.759 0.296 -10.553 1.00 92.56 103 VAL A N 1
ATOM 776 C CA . VAL A 1 103 ? 4.693 1.436 -10.506 1.00 92.56 103 VAL A CA 1
ATOM 777 C C . VAL A 1 103 ? 6.123 0.981 -10.216 1.00 92.56 103 VAL A C 1
ATOM 779 O O . VAL A 1 103 ? 7.063 1.524 -10.793 1.00 92.56 103 VAL A O 1
ATOM 782 N N . ILE A 1 104 ? 6.301 -0.026 -9.359 1.00 92.38 104 ILE A N 1
ATOM 783 C CA . ILE A 1 104 ? 7.634 -0.527 -8.988 1.00 92.38 104 ILE A CA 1
ATOM 784 C C . ILE A 1 104 ? 8.169 -1.611 -9.922 1.00 92.38 104 ILE A C 1
ATOM 786 O O . ILE A 1 104 ? 9.364 -1.893 -9.911 1.00 92.38 104 ILE A O 1
ATOM 790 N N . SER A 1 105 ? 7.317 -2.221 -10.746 1.00 92.88 105 SER A N 1
ATOM 791 C CA . SER A 1 105 ? 7.714 -3.320 -11.629 1.00 92.88 105 SER A CA 1
ATOM 792 C C . SER A 1 105 ? 8.925 -3.003 -12.532 1.00 92.88 105 SER A C 1
ATOM 794 O O . SER A 1 105 ? 9.759 -3.891 -12.715 1.00 92.88 105 SER A O 1
ATOM 796 N N . PRO A 1 106 ? 9.090 -1.778 -13.079 1.00 90.25 106 PRO A N 1
ATOM 797 C CA . PRO A 1 106 ? 10.258 -1.449 -13.893 1.00 90.25 106 PRO A CA 1
ATOM 798 C C . PRO A 1 106 ? 11.585 -1.508 -13.127 1.00 90.25 106 PRO A C 1
ATOM 800 O O . PRO A 1 106 ? 12.618 -1.770 -13.738 1.00 90.25 106 PRO A O 1
ATOM 803 N N . TRP A 1 107 ? 11.585 -1.282 -11.805 1.00 90.12 107 TRP A N 1
ATOM 804 C CA . TRP A 1 107 ? 12.814 -1.334 -11.003 1.00 90.12 107 TRP A CA 1
ATOM 805 C C . TRP A 1 107 ? 13.436 -2.728 -11.009 1.00 90.12 107 TRP A C 1
ATOM 807 O O . TRP A 1 107 ? 14.647 -2.847 -11.179 1.00 90.12 107 TRP A O 1
ATOM 817 N N . ILE A 1 108 ? 12.626 -3.776 -10.848 1.00 90.06 108 ILE A N 1
ATOM 818 C CA . ILE A 1 108 ? 13.162 -5.136 -10.827 1.00 90.06 108 ILE A CA 1
ATOM 819 C C . ILE A 1 108 ? 13.448 -5.652 -12.242 1.00 90.06 108 ILE A C 1
ATOM 821 O O . ILE A 1 108 ? 14.427 -6.363 -12.442 1.00 90.06 108 ILE A O 1
ATOM 825 N N . ALA A 1 109 ? 12.658 -5.236 -13.240 1.00 88.81 109 ALA A N 1
ATOM 826 C CA . ALA A 1 109 ? 12.824 -5.679 -14.623 1.00 88.81 109 ALA A CA 1
ATOM 827 C C . ALA A 1 109 ? 14.224 -5.351 -15.171 1.00 88.81 109 ALA A C 1
ATOM 829 O O . ALA A 1 109 ? 14.881 -6.219 -15.742 1.00 88.81 109 ALA A O 1
ATOM 830 N N . VAL A 1 110 ? 14.737 -4.144 -14.902 1.00 86.31 110 VAL A N 1
ATOM 831 C CA . VAL A 1 110 ? 16.095 -3.748 -15.327 1.00 86.31 110 VAL A CA 1
ATOM 832 C C . VAL A 1 110 ? 17.216 -4.526 -14.626 1.00 86.31 110 VAL A C 1
ATOM 834 O O . VAL A 1 110 ? 18.362 -4.458 -15.055 1.00 86.31 110 VAL A O 1
ATOM 837 N N . LYS A 1 111 ? 16.920 -5.236 -13.529 1.00 85.81 111 LYS A N 1
ATOM 838 C CA . LYS A 1 111 ? 17.883 -6.114 -12.843 1.00 85.81 111 LYS A CA 1
ATOM 839 C C . LYS A 1 111 ? 17.928 -7.508 -13.460 1.00 85.81 111 LYS A C 1
ATOM 841 O O . LYS A 1 111 ? 18.907 -8.218 -13.257 1.00 85.81 111 LYS A O 1
ATOM 846 N N . TRP A 1 112 ? 16.885 -7.906 -14.183 1.00 87.38 112 TRP A N 1
ATOM 847 C CA . TRP A 1 112 ? 16.846 -9.172 -14.913 1.00 87.38 112 TRP A CA 1
ATOM 848 C C . TRP A 1 112 ? 17.424 -9.024 -16.312 1.00 87.38 112 TRP A C 1
ATOM 850 O O . TRP A 1 112 ? 18.200 -9.873 -16.736 1.00 87.38 112 TRP A O 1
ATOM 860 N N . ASP A 1 113 ? 17.081 -7.925 -16.983 1.00 84.19 113 ASP A N 1
ATOM 861 C CA . ASP A 1 113 ? 17.489 -7.640 -18.355 1.00 84.19 113 ASP A CA 1
ATOM 862 C C . ASP A 1 113 ? 18.080 -6.212 -18.420 1.00 84.19 113 ASP A C 1
ATOM 864 O O . ASP A 1 113 ? 17.381 -5.264 -18.796 1.00 84.19 113 ASP A O 1
ATOM 868 N N . PRO A 1 114 ? 19.341 -6.005 -17.987 1.00 79.00 114 PRO A N 1
ATOM 869 C CA . PRO A 1 114 ? 19.947 -4.677 -17.963 1.00 79.00 114 PRO A CA 1
ATOM 870 C C . PRO A 1 114 ? 20.144 -4.132 -19.390 1.00 79.00 114 PRO A C 1
ATOM 872 O O . PRO A 1 114 ? 20.617 -4.863 -20.267 1.00 79.00 114 PRO A O 1
ATOM 875 N N . PRO A 1 115 ? 19.808 -2.854 -19.653 1.00 73.25 115 PRO A N 1
ATOM 876 C CA . PRO A 1 115 ? 20.054 -2.244 -20.955 1.00 73.25 115 PRO A CA 1
ATOM 877 C C . PRO A 1 115 ? 21.560 -2.151 -21.237 1.00 73.25 115 PRO A C 1
ATOM 879 O O . PRO A 1 115 ? 22.357 -1.970 -20.320 1.00 73.25 115 PRO A O 1
ATOM 882 N N . ARG A 1 116 ? 21.947 -2.261 -22.517 1.00 67.38 116 ARG A N 1
ATOM 883 C CA . ARG A 1 116 ? 23.361 -2.275 -22.942 1.00 67.38 116 ARG A CA 1
ATOM 884 C C . ARG A 1 116 ? 24.106 -0.966 -22.634 1.00 67.38 116 ARG A C 1
ATOM 886 O O . ARG A 1 116 ? 25.282 -1.035 -22.307 1.00 67.38 116 ARG A O 1
ATOM 893 N N . ASP A 1 117 ? 23.406 0.173 -22.663 1.00 61.16 117 ASP A N 1
ATOM 894 C CA . ASP A 1 117 ? 23.959 1.522 -22.451 1.00 61.16 117 ASP A CA 1
ATOM 895 C C . ASP A 1 117 ? 23.338 2.192 -21.205 1.00 61.16 117 ASP A C 1
ATOM 897 O O . ASP A 1 117 ? 22.672 3.221 -21.281 1.00 61.16 117 ASP A O 1
ATOM 901 N N . SER A 1 118 ? 23.486 1.580 -20.027 1.00 60.72 118 SER A N 1
ATOM 902 C CA . SER A 1 118 ? 22.769 1.971 -18.798 1.00 60.72 118 SER A CA 1
ATOM 903 C C . SER A 1 118 ? 23.336 3.191 -18.048 1.00 60.72 118 SER A C 1
ATOM 905 O O . SER A 1 118 ? 23.081 3.328 -16.851 1.00 60.72 118 SER A O 1
ATOM 907 N N . HIS A 1 119 ? 24.150 4.033 -18.690 1.00 55.28 119 HIS A N 1
ATOM 908 C CA . HIS A 1 119 ? 24.932 5.063 -17.991 1.00 55.28 119 HIS A CA 1
ATOM 909 C C . HIS A 1 119 ? 24.249 6.432 -17.886 1.00 55.28 119 HIS A C 1
ATOM 911 O O . HIS A 1 119 ? 24.574 7.176 -16.964 1.00 55.28 119 HIS A O 1
ATOM 917 N N . GLU A 1 120 ? 23.290 6.758 -18.757 1.00 60.12 120 GLU A N 1
ATOM 918 C CA . GLU A 1 120 ? 22.557 8.026 -18.673 1.00 60.12 120 GLU A CA 1
ATOM 919 C C . GLU A 1 120 ? 21.186 7.846 -18.020 1.00 60.12 120 GLU A C 1
ATOM 921 O O . GLU A 1 120 ? 20.356 7.030 -18.430 1.00 60.12 120 GLU A O 1
ATOM 926 N N . VAL A 1 121 ? 20.955 8.634 -16.973 1.00 70.31 121 VAL A N 1
ATOM 927 C CA . VAL A 1 121 ? 19.693 8.700 -16.246 1.00 70.31 121 VAL A CA 1
ATOM 928 C C . VAL A 1 121 ? 19.188 10.125 -16.362 1.00 70.31 121 VAL A C 1
ATOM 930 O O . VAL A 1 121 ? 19.691 11.017 -15.691 1.00 70.31 121 VAL A O 1
ATOM 933 N N . ASP A 1 122 ? 18.171 10.324 -17.191 1.00 81.94 122 ASP A N 1
ATOM 934 C CA . ASP A 1 122 ? 17.361 11.537 -17.164 1.00 81.94 122 ASP A CA 1
ATOM 935 C C . ASP A 1 122 ? 15.940 11.167 -16.735 1.00 81.94 122 ASP A C 1
ATOM 937 O O . ASP A 1 122 ? 15.179 10.514 -17.455 1.00 81.94 122 ASP A O 1
ATOM 941 N N . ARG A 1 123 ? 15.601 11.553 -15.505 1.00 85.12 123 ARG A N 1
ATOM 942 C CA . ARG A 1 123 ? 14.277 11.360 -14.908 1.00 85.12 123 ARG A CA 1
ATOM 943 C C . ARG A 1 123 ? 13.588 12.684 -14.613 1.00 85.12 123 ARG A C 1
ATOM 945 O O . ARG A 1 123 ? 12.682 12.719 -13.787 1.00 85.12 123 ARG A O 1
ATOM 952 N N . THR A 1 124 ? 13.949 13.756 -15.313 1.00 88.31 124 THR A N 1
ATOM 953 C CA . THR A 1 124 ? 13.310 15.079 -15.179 1.00 88.31 124 THR A CA 1
ATOM 954 C C . THR A 1 124 ? 11.800 15.041 -15.426 1.00 88.31 124 THR A C 1
ATOM 956 O O . THR A 1 124 ? 11.047 15.744 -14.762 1.00 88.31 124 THR A O 1
ATOM 959 N N . SER A 1 125 ? 11.311 14.131 -16.277 1.00 90.12 125 SER A N 1
ATOM 960 C CA . SER A 1 125 ? 9.866 13.879 -16.440 1.00 90.12 125 SER A CA 1
ATOM 961 C C . SER A 1 125 ? 9.157 13.383 -15.166 1.00 90.12 125 SER A C 1
ATOM 963 O O . SER A 1 125 ? 7.930 13.439 -15.080 1.00 90.12 125 SER A O 1
ATOM 965 N N . GLN A 1 126 ? 9.911 12.897 -14.174 1.00 91.00 126 GLN A N 1
ATOM 966 C CA . GLN A 1 126 ? 9.430 12.470 -12.858 1.00 91.00 126 GLN A CA 1
ATOM 967 C C . GLN A 1 126 ? 9.616 13.548 -11.785 1.00 91.00 126 GLN A C 1
ATOM 969 O O . GLN A 1 126 ? 9.294 13.305 -10.622 1.00 91.00 126 GLN A O 1
ATOM 974 N N . GLU A 1 127 ? 10.115 14.731 -12.133 1.00 95.56 127 GLU A N 1
ATOM 975 C CA . GLU A 1 127 ? 10.318 15.800 -11.165 1.00 95.56 127 GLU A CA 1
ATOM 976 C C . GLU A 1 127 ? 9.007 16.148 -10.441 1.00 95.56 127 GLU A C 1
ATOM 978 O O . GLU A 1 127 ? 7.936 16.283 -11.036 1.00 95.56 127 GLU A O 1
ATOM 983 N N . ASN A 1 128 ? 9.093 16.259 -9.116 1.00 95.06 128 ASN A N 1
ATOM 984 C CA . ASN A 1 128 ? 7.994 16.583 -8.212 1.00 95.06 128 ASN A CA 1
ATOM 985 C C . ASN A 1 128 ? 6.812 15.593 -8.223 1.00 95.06 128 ASN A C 1
ATOM 987 O O . ASN A 1 128 ? 5.759 15.897 -7.655 1.00 95.06 128 ASN A O 1
ATOM 991 N N . VAL A 1 129 ? 6.966 14.376 -8.768 1.00 93.56 129 VAL A N 1
ATOM 992 C CA . VAL A 1 129 ? 5.937 13.325 -8.607 1.00 93.56 129 VAL A CA 1
ATOM 993 C C . VAL A 1 129 ? 5.826 12.849 -7.157 1.00 93.56 129 VAL A C 1
ATOM 995 O O . VAL A 1 129 ? 4.740 12.469 -6.716 1.00 93.56 129 VAL A O 1
ATOM 998 N N . CYS A 1 130 ? 6.935 12.881 -6.413 1.00 95.38 130 CYS A N 1
ATOM 999 C CA . CYS A 1 130 ? 7.004 12.587 -4.985 1.00 95.38 130 CYS A CA 1
ATOM 1000 C C . CYS A 1 130 ? 8.251 13.221 -4.348 1.00 95.38 130 CYS A C 1
ATOM 1002 O O . CYS A 1 130 ? 9.110 13.739 -5.059 1.00 95.38 130 CYS A O 1
ATOM 1004 N N . SER A 1 131 ? 8.382 13.143 -3.021 1.00 94.94 131 SER A N 1
ATOM 1005 C CA . SER A 1 131 ? 9.537 13.679 -2.285 1.00 94.94 131 SER A CA 1
ATOM 1006 C C . SER A 1 131 ? 10.874 13.093 -2.751 1.00 94.94 131 SER A C 1
ATOM 1008 O O . SER A 1 131 ? 11.880 13.789 -2.749 1.00 94.94 131 SER A O 1
ATOM 1010 N N . GLY A 1 132 ? 10.881 11.825 -3.179 1.00 93.25 132 GLY A N 1
ATOM 1011 C CA . GLY A 1 132 ? 12.068 11.149 -3.708 1.00 93.25 132 GLY A CA 1
ATOM 1012 C C . GLY A 1 132 ? 12.506 11.637 -5.089 1.00 93.25 132 GLY A C 1
ATOM 1013 O O . GLY A 1 132 ? 13.598 11.298 -5.503 1.00 93.25 132 GLY A O 1
ATOM 1014 N N . TYR A 1 133 ? 11.673 12.410 -5.788 1.00 94.25 133 TYR A N 1
ATOM 1015 C CA . TYR A 1 133 ? 11.998 13.063 -7.061 1.00 94.25 133 TYR A CA 1
ATOM 1016 C C . TYR A 1 133 ? 11.765 14.574 -6.966 1.00 94.25 133 TYR A C 1
ATOM 1018 O O . TYR A 1 133 ? 11.394 15.212 -7.948 1.00 94.25 133 TYR A O 1
ATOM 1026 N N . ALA A 1 134 ? 11.898 15.154 -5.770 1.00 94.88 134 ALA A N 1
ATOM 1027 C CA . ALA A 1 134 ? 11.775 16.596 -5.605 1.00 94.88 134 ALA A CA 1
ATOM 1028 C C . ALA A 1 134 ? 12.795 17.330 -6.490 1.00 94.88 134 ALA A C 1
ATOM 1030 O O . ALA A 1 134 ? 13.849 16.780 -6.815 1.00 94.88 134 ALA A O 1
ATOM 1031 N N . THR A 1 135 ? 12.495 18.574 -6.861 1.00 94.62 135 THR A N 1
ATOM 1032 C CA . THR A 1 1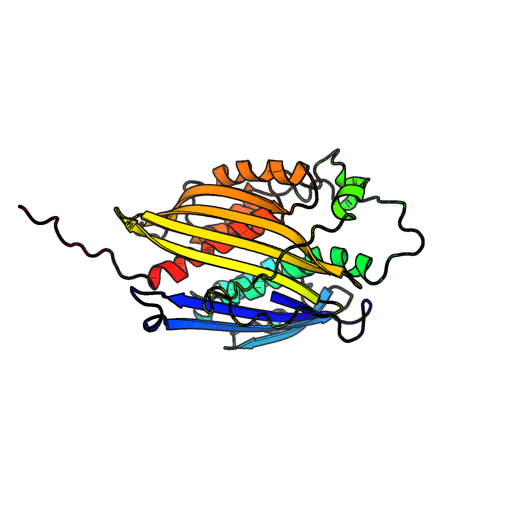35 ? 13.435 19.419 -7.609 1.00 94.62 135 THR A CA 1
ATOM 1033 C C . THR A 1 135 ? 14.829 19.406 -6.983 1.00 94.62 135 THR A C 1
ATOM 1035 O O . THR A 1 135 ? 14.989 19.655 -5.788 1.00 94.62 135 THR A O 1
ATOM 1038 N N . GLY A 1 136 ? 15.836 19.103 -7.807 1.00 91.38 136 GLY A N 1
ATOM 1039 C CA . GLY A 1 136 ? 17.235 18.992 -7.386 1.00 91.38 136 GLY A CA 1
ATOM 1040 C C . GLY A 1 136 ? 17.612 17.680 -6.686 1.00 91.38 136 GLY A C 1
ATOM 1041 O O . GLY A 1 136 ? 18.745 17.558 -6.229 1.00 91.38 136 GLY A O 1
ATOM 1042 N N . SER A 1 137 ? 16.704 16.703 -6.597 1.00 92.25 137 SER A N 1
ATOM 1043 C CA . SER A 1 137 ? 17.008 15.385 -6.035 1.00 92.25 137 SER A CA 1
ATOM 1044 C C . SER A 1 137 ? 18.020 14.621 -6.887 1.00 92.25 137 SER A C 1
ATOM 1046 O O . SER A 1 137 ? 17.969 14.636 -8.119 1.00 92.25 137 SER A O 1
ATOM 1048 N N . VAL A 1 138 ? 18.884 13.863 -6.210 1.00 89.44 138 VAL A N 1
ATOM 1049 C CA . VAL A 1 138 ? 19.854 12.956 -6.836 1.00 89.44 138 VAL A CA 1
ATOM 1050 C C . VAL A 1 138 ? 19.151 11.916 -7.714 1.00 89.44 138 VAL A C 1
ATOM 1052 O O . VAL A 1 138 ? 19.656 11.572 -8.778 1.00 89.44 138 VAL A O 1
ATOM 1055 N N . ALA A 1 139 ? 17.944 11.483 -7.339 1.00 89.56 139 ALA A N 1
ATOM 1056 C CA . ALA A 1 139 ? 17.161 10.483 -8.066 1.00 89.56 139 ALA A CA 1
ATOM 1057 C C . ALA A 1 139 ? 16.804 10.867 -9.514 1.00 89.56 139 ALA A C 1
ATOM 1059 O O . ALA A 1 139 ? 16.415 9.998 -10.305 1.00 89.56 139 ALA A O 1
ATOM 1060 N N . LEU A 1 140 ? 16.879 12.162 -9.848 1.00 91.25 140 LEU A N 1
ATOM 1061 C CA . LEU A 1 140 ? 16.596 12.678 -11.187 1.00 91.25 140 LEU A CA 1
ATOM 1062 C C . LEU A 1 140 ? 17.738 12.405 -12.174 1.00 91.25 140 LEU A C 1
ATOM 1064 O O . LEU A 1 140 ? 17.476 12.314 -13.373 1.00 91.25 140 LEU A O 1
ATOM 1068 N N . PHE A 1 141 ? 18.964 12.246 -11.668 1.00 88.44 141 PHE A N 1
ATOM 1069 C CA . PHE A 1 141 ? 20.190 12.219 -12.473 1.00 88.44 141 PHE A CA 1
ATOM 1070 C C . PHE A 1 141 ? 21.130 11.050 -12.138 1.00 88.44 141 PHE A C 1
ATOM 1072 O O . PHE A 1 141 ? 22.050 10.766 -12.898 1.00 88.44 141 PHE A O 1
ATOM 1079 N N . ASP A 1 142 ? 20.920 10.364 -11.012 1.00 84.81 142 ASP A N 1
ATOM 1080 C CA . ASP A 1 142 ? 21.775 9.275 -10.542 1.00 84.81 142 ASP A CA 1
ATOM 1081 C C . ASP A 1 142 ? 20.947 8.122 -9.947 1.00 84.81 142 ASP A C 1
ATOM 1083 O O . ASP A 1 142 ? 19.996 8.306 -9.182 1.00 84.81 142 ASP A O 1
ATOM 1087 N N . ARG A 1 143 ? 21.333 6.897 -10.309 1.00 81.88 143 ARG A N 1
ATOM 1088 C CA . ARG A 1 143 ? 20.731 5.638 -9.851 1.00 81.88 143 ARG A CA 1
ATOM 1089 C C . ARG A 1 143 ? 21.622 4.838 -8.910 1.00 81.88 143 ARG A C 1
ATOM 1091 O O . ARG A 1 143 ? 21.189 3.793 -8.429 1.00 81.88 143 ARG A O 1
ATOM 1098 N N . SER A 1 144 ? 22.818 5.319 -8.593 1.00 80.56 144 SER A N 1
ATOM 1099 C CA . SER A 1 144 ? 23.794 4.633 -7.746 1.00 80.56 144 SER A CA 1
ATOM 1100 C C . SER A 1 144 ? 23.192 4.140 -6.422 1.00 80.56 144 SER A C 1
ATOM 1102 O O . SER A 1 144 ? 23.442 3.005 -6.015 1.00 80.56 144 SER A O 1
ATOM 1104 N N . GLN A 1 145 ? 22.322 4.933 -5.785 1.00 82.19 145 GLN A N 1
ATOM 1105 C CA . GLN A 1 145 ? 21.660 4.562 -4.527 1.00 82.19 145 GLN A CA 1
ATOM 1106 C C . GLN A 1 145 ? 20.665 3.403 -4.679 1.00 82.19 145 GLN A C 1
ATOM 1108 O O . GLN A 1 145 ? 20.624 2.519 -3.821 1.00 82.19 145 GLN A O 1
ATOM 1113 N N . VAL A 1 146 ? 19.891 3.383 -5.770 1.00 83.75 146 VAL A N 1
ATOM 1114 C CA . VAL A 1 146 ? 18.877 2.349 -6.034 1.00 83.75 146 VAL A CA 1
ATOM 1115 C C . VAL A 1 146 ? 19.471 1.107 -6.702 1.00 83.75 146 VAL A C 1
ATOM 1117 O O . VAL A 1 146 ? 18.864 0.031 -6.689 1.00 83.75 146 VAL A O 1
ATOM 1120 N N . ASP A 1 147 ? 20.658 1.237 -7.296 1.00 82.94 147 ASP A N 1
ATOM 1121 C CA . ASP A 1 147 ? 21.290 0.146 -8.015 1.00 82.94 147 ASP A CA 1
ATOM 1122 C C . ASP A 1 147 ? 21.975 -0.868 -7.112 1.00 82.94 147 ASP A C 1
ATOM 1124 O O . ASP A 1 147 ? 22.044 -2.035 -7.507 1.00 82.94 147 ASP A O 1
ATOM 1128 N N . VAL A 1 148 ? 22.391 -0.457 -5.909 1.00 84.62 148 VAL A N 1
ATOM 1129 C CA . VAL A 1 148 ? 22.937 -1.354 -4.888 1.00 84.62 148 VAL A CA 1
ATOM 1130 C C . VAL A 1 148 ? 21.794 -2.101 -4.190 1.00 84.62 148 VAL A C 1
ATOM 1132 O O . VAL A 1 148 ? 21.049 -1.492 -3.415 1.00 84.62 148 VAL A O 1
ATOM 1135 N N . PRO A 1 149 ? 21.668 -3.427 -4.380 1.00 86.25 149 PRO A N 1
ATOM 1136 C CA . PRO A 1 149 ? 20.602 -4.199 -3.758 1.00 86.25 149 PRO A CA 1
ATOM 1137 C C . PRO A 1 149 ? 20.637 -4.125 -2.233 1.00 86.25 149 PRO A C 1
ATOM 1139 O O . PRO A 1 149 ? 21.693 -4.248 -1.608 1.00 86.25 149 PRO A O 1
ATOM 1142 N N . ARG A 1 150 ? 19.465 -3.984 -1.615 1.00 93.31 150 ARG A N 1
ATOM 1143 C CA . ARG A 1 150 ? 19.286 -4.093 -0.164 1.00 93.31 150 ARG A CA 1
ATOM 1144 C C . ARG A 1 150 ? 18.638 -5.435 0.146 1.00 93.31 150 ARG A C 1
ATOM 1146 O O . ARG A 1 150 ? 17.415 -5.558 0.138 1.00 93.31 150 ARG A O 1
ATOM 1153 N N . LEU A 1 151 ? 19.476 -6.456 0.333 1.00 93.44 151 LEU A N 1
ATOM 1154 C CA . LEU A 1 151 ? 19.022 -7.814 0.637 1.00 93.44 151 LEU A CA 1
ATOM 1155 C C . LEU A 1 151 ? 18.246 -7.834 1.955 1.00 93.44 151 LEU A C 1
ATOM 1157 O O . LEU A 1 151 ? 18.658 -7.211 2.932 1.00 93.44 151 LEU A O 1
ATOM 1161 N N . VAL A 1 152 ? 17.149 -8.582 1.977 1.00 92.62 152 VAL A N 1
ATOM 1162 C CA . VAL A 1 152 ? 16.247 -8.686 3.129 1.00 92.62 152 VAL A CA 1
ATOM 1163 C C . VAL A 1 152 ? 16.028 -10.151 3.516 1.00 92.62 152 VAL A C 1
ATOM 1165 O O . VAL A 1 152 ? 16.126 -11.030 2.653 1.00 92.62 152 VAL A O 1
ATOM 1168 N N . PRO A 1 153 ? 15.757 -10.445 4.803 1.00 88.50 153 PRO A N 1
ATOM 1169 C CA . PRO A 1 153 ? 15.462 -11.804 5.258 1.00 88.50 153 PRO A CA 1
ATOM 1170 C C . PRO A 1 153 ? 14.153 -12.327 4.651 1.00 88.50 153 PRO A C 1
ATOM 1172 O O . PRO A 1 153 ? 13.435 -11.598 3.971 1.00 88.50 153 PRO A O 1
ATOM 1175 N N . ARG A 1 154 ? 13.807 -13.593 4.891 1.00 84.06 154 ARG A N 1
ATOM 1176 C CA . ARG A 1 154 ? 12.480 -14.117 4.534 1.00 84.06 154 ARG A CA 1
ATOM 1177 C C . ARG A 1 154 ? 11.390 -13.312 5.263 1.00 84.06 154 ARG A C 1
ATOM 1179 O O . ARG A 1 154 ? 11.595 -12.896 6.396 1.00 84.06 154 ARG A O 1
ATOM 1186 N N . LEU A 1 155 ? 10.255 -13.078 4.599 1.00 85.12 155 LEU A N 1
ATOM 1187 C CA . LEU A 1 155 ? 9.124 -12.346 5.190 1.00 85.12 155 LEU A CA 1
ATOM 1188 C C . LEU A 1 155 ? 8.385 -13.155 6.249 1.00 85.12 155 LEU A C 1
ATOM 1190 O O . LEU A 1 155 ? 8.009 -12.607 7.274 1.00 85.12 155 LEU A O 1
ATOM 1194 N N . GLN A 1 156 ? 8.147 -14.434 5.966 1.00 83.50 156 GLN A N 1
ATOM 1195 C CA . GLN A 1 156 ? 7.427 -15.330 6.857 1.00 83.50 156 GLN A CA 1
ATOM 1196 C C . GLN A 1 156 ? 8.372 -15.799 7.971 1.00 83.50 156 GLN A C 1
ATOM 1198 O O . GLN A 1 156 ? 9.354 -16.476 7.642 1.00 83.50 156 GLN A O 1
ATOM 1203 N N . PRO A 1 157 ? 8.109 -15.435 9.240 1.00 81.56 157 PRO A N 1
ATOM 1204 C CA . PRO A 1 157 ? 8.839 -15.971 10.381 1.00 81.56 157 PRO A CA 1
ATOM 1205 C C . PRO A 1 157 ? 8.589 -17.477 10.499 1.00 81.56 157 PRO A C 1
ATOM 1207 O O . PRO A 1 157 ? 7.502 -17.955 10.169 1.00 81.56 157 PRO A O 1
ATOM 1210 N N . ASP A 1 158 ? 9.584 -18.229 10.963 1.00 82.50 158 ASP A N 1
ATOM 1211 C CA . ASP A 1 158 ? 9.445 -19.680 11.140 1.00 82.50 158 ASP A CA 1
ATOM 1212 C C . ASP A 1 158 ? 8.681 -20.038 12.435 1.00 82.50 158 ASP A C 1
ATOM 1214 O O . ASP A 1 158 ? 8.192 -21.158 12.574 1.00 82.50 158 ASP A O 1
ATOM 1218 N N . ASP A 1 159 ? 8.551 -19.088 13.365 1.00 85.75 159 ASP A N 1
ATOM 1219 C CA . ASP A 1 159 ? 7.900 -19.220 14.673 1.00 85.75 159 ASP A CA 1
ATOM 1220 C C . ASP A 1 159 ? 6.471 -18.651 14.727 1.00 85.75 159 ASP A C 1
ATOM 1222 O O . ASP A 1 159 ? 5.778 -18.835 15.727 1.00 85.75 159 ASP A O 1
ATOM 1226 N N . ASP A 1 160 ? 5.996 -18.022 13.646 1.00 85.69 160 ASP A N 1
ATOM 1227 C CA . ASP A 1 160 ? 4.642 -17.476 13.542 1.00 85.69 160 ASP A CA 1
ATOM 1228 C C . ASP A 1 160 ? 3.972 -17.870 12.214 1.00 85.69 160 ASP A C 1
ATOM 1230 O O . ASP A 1 160 ? 4.142 -17.242 11.164 1.00 85.69 160 ASP A O 1
ATOM 1234 N N . ALA A 1 161 ? 3.152 -18.923 12.268 1.00 83.88 161 ALA A N 1
ATOM 1235 C CA . ALA A 1 161 ? 2.379 -19.403 11.123 1.00 83.88 161 ALA A CA 1
ATOM 1236 C C . ALA A 1 161 ? 1.201 -18.481 10.740 1.00 83.88 161 ALA A C 1
ATOM 1238 O O . ALA A 1 161 ? 0.605 -18.658 9.673 1.00 83.88 161 ALA A O 1
ATOM 1239 N N . LEU A 1 162 ? 0.834 -17.523 11.597 1.00 85.19 162 LEU A N 1
ATOM 1240 C CA . LEU A 1 162 ? -0.281 -16.600 11.387 1.00 85.19 162 LEU A CA 1
ATOM 1241 C C . LEU A 1 162 ? 0.171 -15.251 10.811 1.00 85.19 162 LEU A C 1
ATOM 1243 O O . LEU A 1 162 ? -0.645 -14.606 10.145 1.00 85.19 162 LEU A O 1
ATOM 1247 N N . ALA A 1 163 ? 1.449 -14.886 10.973 1.00 85.12 163 ALA A N 1
ATOM 1248 C CA . ALA A 1 163 ? 2.050 -13.636 10.494 1.00 85.12 163 ALA A CA 1
ATOM 1249 C C . ALA A 1 163 ? 1.703 -13.288 9.037 1.00 85.12 163 ALA A C 1
ATOM 1251 O O . ALA A 1 163 ? 1.386 -12.140 8.728 1.00 85.12 163 ALA A O 1
ATOM 1252 N N . PHE A 1 164 ? 1.732 -14.272 8.133 1.00 89.25 164 PHE A N 1
ATOM 1253 C CA . PHE A 1 164 ? 1.298 -14.097 6.748 1.00 89.25 164 PHE A CA 1
ATOM 1254 C C . PHE A 1 164 ? 0.458 -15.286 6.280 1.00 89.25 164 PHE A C 1
ATOM 1256 O O . PHE A 1 164 ? 0.557 -16.401 6.789 1.00 89.25 164 PHE A O 1
ATOM 1263 N N . HIS A 1 165 ? -0.384 -15.055 5.272 1.00 87.69 165 HIS A N 1
ATOM 1264 C CA . HIS A 1 165 ? -0.854 -16.159 4.443 1.00 87.69 165 HIS A CA 1
ATOM 1265 C C . HIS A 1 165 ? 0.326 -16.752 3.658 1.00 87.69 165 HIS A C 1
ATOM 1267 O O . HIS A 1 165 ? 1.326 -16.067 3.471 1.00 87.69 165 HIS A O 1
ATOM 1273 N N . ASP A 1 166 ? 0.208 -17.995 3.178 1.00 86.12 166 ASP A N 1
ATOM 1274 C CA . ASP A 1 166 ? 1.273 -18.621 2.382 1.00 86.12 166 ASP A CA 1
ATOM 1275 C C . ASP A 1 166 ? 1.681 -17.721 1.202 1.00 86.12 166 ASP A C 1
ATOM 1277 O O . ASP A 1 166 ? 0.869 -17.432 0.318 1.00 86.12 166 ASP A O 1
ATOM 1281 N N . LEU A 1 167 ? 2.926 -17.237 1.248 1.00 86.44 167 LEU A N 1
ATOM 1282 C CA . LEU A 1 167 ? 3.524 -16.355 0.247 1.00 86.44 167 LEU A CA 1
ATOM 1283 C C . LEU A 1 167 ? 4.234 -17.145 -0.862 1.00 86.44 167 LEU A C 1
ATOM 1285 O O . LEU A 1 167 ? 4.722 -16.540 -1.811 1.00 86.44 167 LEU A O 1
ATOM 1289 N N . GLY A 1 168 ? 4.335 -18.471 -0.748 1.00 84.88 168 GLY A N 1
ATOM 1290 C CA . GLY A 1 168 ? 5.150 -19.290 -1.635 1.00 84.88 168 GLY A CA 1
ATOM 1291 C C . GLY A 1 168 ? 6.656 -18.973 -1.558 1.00 84.88 168 GLY A C 1
ATOM 1292 O O . GLY A 1 168 ? 7.095 -18.018 -0.903 1.00 84.88 168 GLY A O 1
ATOM 1293 N N . PRO A 1 169 ? 7.495 -19.787 -2.217 1.00 86.75 169 PRO A N 1
ATOM 1294 C CA . PRO A 1 169 ? 8.930 -19.551 -2.259 1.00 86.75 169 PRO A CA 1
ATOM 1295 C C . PRO A 1 169 ? 9.281 -18.364 -3.165 1.00 86.75 169 PRO A C 1
ATOM 1297 O O . PRO A 1 169 ? 8.595 -18.066 -4.150 1.00 86.75 169 PRO A O 1
ATOM 1300 N N . ASP A 1 170 ? 10.405 -17.719 -2.851 1.00 88.19 170 ASP A N 1
ATOM 1301 C CA . ASP A 1 170 ? 11.058 -16.794 -3.773 1.00 88.19 170 ASP A CA 1
ATOM 1302 C C . ASP A 1 170 ? 11.487 -17.565 -5.033 1.00 88.19 170 ASP A C 1
ATOM 1304 O O . ASP A 1 170 ? 12.065 -18.649 -4.945 1.00 88.19 170 ASP A O 1
ATOM 1308 N N . ARG A 1 171 ? 11.173 -17.014 -6.207 1.00 87.75 171 ARG A N 1
ATOM 1309 C CA . ARG A 1 171 ? 11.440 -17.622 -7.517 1.00 87.75 171 ARG A CA 1
ATOM 1310 C C . ARG A 1 171 ? 11.914 -16.576 -8.514 1.00 87.75 171 ARG A C 1
ATOM 1312 O O . ARG A 1 171 ? 11.726 -15.377 -8.295 1.00 87.75 171 ARG A O 1
ATOM 1319 N N . ASP A 1 172 ? 12.514 -17.036 -9.604 1.00 87.50 172 ASP A N 1
ATOM 1320 C CA . ASP A 1 172 ? 12.990 -16.159 -10.668 1.00 87.50 172 ASP A CA 1
ATOM 1321 C C . ASP A 1 172 ? 11.869 -15.267 -11.201 1.00 87.50 172 ASP A C 1
ATOM 1323 O O . ASP A 1 172 ? 10.704 -15.664 -11.296 1.00 87.50 172 ASP A O 1
ATOM 1327 N N . ARG A 1 173 ? 12.245 -14.037 -11.554 1.00 89.88 173 ARG A N 1
ATOM 1328 C CA . ARG A 1 173 ? 11.339 -13.025 -12.105 1.00 89.88 173 ARG A CA 1
ATOM 1329 C C . ARG A 1 173 ? 10.101 -12.760 -11.235 1.00 89.88 173 ARG A C 1
ATOM 1331 O O . ARG A 1 173 ? 8.995 -12.603 -11.752 1.00 89.88 173 ARG A O 1
ATOM 1338 N N . LEU A 1 174 ? 10.293 -12.698 -9.914 1.00 92.75 174 LEU A N 1
ATOM 1339 C CA . LEU A 1 174 ? 9.252 -12.394 -8.930 1.00 92.75 174 LEU A CA 1
ATOM 1340 C C . LEU A 1 174 ? 9.428 -10.997 -8.326 1.00 92.75 174 LEU A C 1
ATOM 1342 O O . LEU A 1 174 ? 10.512 -10.628 -7.863 1.00 92.75 174 LEU A O 1
ATOM 1346 N N . LEU A 1 175 ? 8.323 -10.260 -8.249 1.00 95.31 175 LEU A N 1
ATOM 1347 C CA . LEU A 1 175 ? 8.169 -9.055 -7.443 1.00 95.31 175 LEU A CA 1
ATOM 1348 C C . LEU A 1 175 ? 7.039 -9.250 -6.435 1.00 95.31 175 LEU A C 1
ATOM 1350 O O . LEU A 1 175 ? 6.015 -9.851 -6.746 1.00 95.31 175 LEU A O 1
ATOM 1354 N N . ARG A 1 176 ? 7.213 -8.737 -5.221 1.00 95.12 176 ARG A N 1
ATOM 1355 C CA . ARG A 1 176 ? 6.249 -8.876 -4.137 1.00 95.12 176 ARG A CA 1
ATOM 1356 C C . ARG A 1 176 ? 6.040 -7.545 -3.430 1.00 95.12 176 ARG A C 1
ATOM 1358 O O . ARG A 1 176 ? 6.997 -6.934 -2.956 1.00 95.12 176 ARG A O 1
ATOM 1365 N N . ARG A 1 177 ? 4.771 -7.163 -3.309 1.00 96.06 177 ARG A N 1
ATOM 1366 C CA . ARG A 1 177 ? 4.282 -6.143 -2.381 1.00 96.06 177 ARG A CA 1
ATOM 1367 C C . ARG A 1 177 ? 3.528 -6.849 -1.264 1.00 96.06 177 ARG A C 1
ATOM 1369 O O . ARG A 1 177 ? 2.536 -7.536 -1.525 1.00 96.06 177 ARG A O 1
ATOM 1376 N N . VAL A 1 178 ? 4.006 -6.709 -0.035 1.00 95.31 178 VAL A N 1
ATOM 1377 C CA . VAL A 1 178 ? 3.351 -7.258 1.161 1.00 95.31 178 VAL A CA 1
ATOM 1378 C C . VAL A 1 178 ? 2.893 -6.154 2.087 1.00 95.31 178 VAL A C 1
ATOM 1380 O O . VAL A 1 178 ? 3.509 -5.091 2.135 1.00 95.31 178 VAL A O 1
ATOM 1383 N N . ARG A 1 179 ? 1.819 -6.429 2.828 1.00 95.38 179 ARG A N 1
ATOM 1384 C CA . ARG A 1 179 ? 1.269 -5.557 3.861 1.00 95.38 179 ARG A CA 1
ATOM 1385 C C . ARG A 1 179 ? 0.833 -6.368 5.069 1.00 95.38 179 ARG A C 1
ATOM 1387 O O . ARG A 1 179 ? 0.454 -7.527 4.917 1.00 95.38 179 ARG A O 1
ATOM 1394 N N . ARG A 1 180 ? 0.832 -5.710 6.223 1.00 95.25 180 ARG A N 1
ATOM 1395 C CA . ARG A 1 180 ? 0.172 -6.143 7.458 1.00 95.25 180 ARG A CA 1
ATOM 1396 C C . ARG A 1 180 ? -0.449 -4.910 8.100 1.00 95.25 180 ARG A C 1
ATOM 1398 O O . ARG A 1 180 ? 0.162 -3.845 8.037 1.00 95.25 180 ARG A O 1
ATOM 1405 N N . ILE A 1 181 ? -1.644 -5.046 8.659 1.00 96.31 181 ILE A N 1
ATOM 1406 C CA . ILE A 1 181 ? -2.324 -3.995 9.417 1.00 96.31 181 ILE A CA 1
ATOM 1407 C C . ILE A 1 181 ? -2.931 -4.674 10.642 1.00 96.31 181 ILE A C 1
ATOM 1409 O O . ILE A 1 181 ? -3.945 -5.355 10.525 1.00 96.31 181 ILE A O 1
ATOM 1413 N N . ASP A 1 182 ? -2.293 -4.495 11.791 1.00 95.50 182 ASP A N 1
ATOM 1414 C CA . ASP A 1 182 ? -2.752 -5.036 13.066 1.00 95.50 182 ASP A CA 1
ATOM 1415 C C . ASP A 1 182 ? -3.466 -3.950 13.860 1.00 95.50 182 ASP A C 1
ATOM 1417 O O . ASP A 1 182 ? -3.047 -2.789 13.866 1.00 95.50 182 ASP A O 1
ATOM 1421 N N . LEU A 1 183 ? -4.555 -4.336 14.523 1.00 96.12 183 LEU A N 1
ATOM 1422 C CA . LEU A 1 183 ? -5.359 -3.450 15.351 1.00 96.12 183 LEU A CA 1
ATOM 1423 C C . LEU A 1 183 ? -5.634 -4.088 16.704 1.00 96.12 183 LEU A C 1
ATOM 1425 O O . LEU A 1 183 ? -5.956 -5.271 16.792 1.00 96.12 183 LEU A O 1
ATOM 1429 N N . TRP A 1 184 ? -5.606 -3.269 17.747 1.00 95.06 184 TRP A N 1
ATOM 1430 C CA . TRP A 1 184 ? -6.018 -3.657 19.092 1.00 95.06 184 TRP A CA 1
ATOM 1431 C C . TRP A 1 184 ? -6.683 -2.480 19.804 1.00 95.06 184 TRP A C 1
ATOM 1433 O O . TRP A 1 184 ? -6.511 -1.318 19.433 1.00 95.06 184 TRP A O 1
ATOM 1443 N N . ARG A 1 185 ? -7.470 -2.771 20.841 1.00 93.31 185 ARG A N 1
ATOM 1444 C CA . ARG A 1 185 ? -8.048 -1.740 21.712 1.00 93.31 185 ARG A CA 1
ATOM 1445 C C . ARG A 1 185 ? -7.074 -1.436 22.852 1.00 93.31 185 ARG A C 1
ATOM 1447 O O . ARG A 1 185 ? -6.642 -2.358 23.531 1.00 93.31 185 ARG A O 1
ATOM 1454 N N . GLU A 1 186 ? -6.758 -0.162 23.079 1.00 91.50 186 GLU A N 1
ATOM 1455 C CA . GLU A 1 186 ? -5.807 0.291 24.120 1.00 91.50 186 GLU A CA 1
ATOM 1456 C C . GLU A 1 186 ? -6.492 0.800 25.410 1.00 91.50 186 GLU A C 1
ATOM 1458 O O . GLU A 1 186 ? -5.823 1.227 26.345 1.00 91.50 186 GLU A O 1
ATOM 1463 N N . GLY A 1 187 ? -7.827 0.746 25.483 1.00 88.00 187 GLY A N 1
ATOM 1464 C CA . GLY A 1 187 ? -8.633 1.359 26.554 1.00 88.00 187 GLY A CA 1
ATOM 1465 C C . GLY A 1 187 ? -9.119 2.767 26.186 1.00 88.00 187 GLY A C 1
ATOM 1466 O O . GLY A 1 187 ? -8.696 3.327 25.179 1.00 88.00 187 GLY A O 1
ATOM 1467 N N . ASN A 1 188 ? -10.041 3.338 26.971 1.00 89.12 188 ASN A N 1
ATOM 1468 C CA . ASN A 1 188 ? -10.520 4.728 26.832 1.00 89.12 188 ASN A CA 1
ATOM 1469 C C . ASN A 1 188 ? -10.990 5.131 25.421 1.00 89.12 188 ASN A C 1
ATOM 1471 O O . ASN A 1 188 ? -10.807 6.270 24.997 1.00 89.12 188 ASN A O 1
ATOM 1475 N N . GLY A 1 189 ? -11.570 4.196 24.666 1.00 93.25 189 GLY A N 1
ATOM 1476 C CA . GLY A 1 189 ? -11.995 4.482 23.298 1.00 93.25 189 GLY A CA 1
ATOM 1477 C C . GLY A 1 189 ? -10.844 4.632 22.297 1.00 93.25 189 GLY A C 1
ATOM 1478 O O . GLY A 1 189 ? -11.083 5.151 21.217 1.00 93.25 189 GLY A O 1
ATOM 1479 N N . ILE A 1 190 ? -9.621 4.190 22.603 1.00 97.00 190 ILE A N 1
ATOM 1480 C CA . ILE A 1 190 ? -8.478 4.242 21.680 1.00 97.00 190 ILE A CA 1
ATOM 1481 C C . ILE A 1 190 ? -8.253 2.889 21.000 1.00 97.00 190 ILE A C 1
ATOM 1483 O O . ILE A 1 190 ? -8.346 1.822 21.617 1.00 97.00 190 ILE A O 1
ATOM 1487 N N . VAL A 1 191 ? -7.938 2.954 19.710 1.00 97.88 191 VAL A N 1
ATOM 1488 C CA . VAL A 1 191 ? -7.489 1.840 18.876 1.00 97.88 191 VAL A CA 1
ATOM 1489 C C . VAL A 1 191 ? -6.035 2.084 18.492 1.00 97.88 191 VAL A C 1
ATOM 1491 O O . VAL A 1 191 ? -5.720 3.100 17.867 1.00 97.88 191 VAL A O 1
ATOM 1494 N N . GLY A 1 192 ? -5.163 1.153 18.868 1.00 98.25 192 GLY A N 1
ATOM 1495 C CA . GLY A 1 192 ? -3.786 1.093 18.395 1.00 98.25 192 GLY A CA 1
ATOM 1496 C C . GLY A 1 192 ? -3.731 0.416 17.029 1.00 98.25 192 GLY A C 1
ATOM 1497 O O . GLY A 1 192 ? -4.492 -0.518 16.765 1.00 98.25 192 GLY A O 1
ATOM 1498 N N . ILE A 1 193 ? -2.868 0.922 16.148 1.00 98.56 193 ILE A N 1
ATOM 1499 C CA . ILE A 1 193 ? -2.704 0.427 14.783 1.00 98.56 193 ILE A CA 1
ATOM 1500 C C . ILE A 1 193 ? -1.214 0.271 14.481 1.00 98.56 193 ILE A C 1
ATOM 1502 O O . ILE A 1 193 ? -0.445 1.234 14.570 1.00 98.56 193 ILE A O 1
ATOM 1506 N N . ASP A 1 194 ? -0.821 -0.928 14.058 1.00 98.19 194 ASP A N 1
ATOM 1507 C CA . ASP A 1 194 ? 0.507 -1.217 13.527 1.00 98.19 194 ASP A CA 1
ATOM 1508 C C . ASP A 1 194 ? 0.394 -1.697 12.087 1.00 98.19 194 ASP A C 1
ATOM 1510 O O . ASP A 1 194 ? -0.044 -2.814 11.815 1.00 98.19 194 ASP A O 1
ATOM 1514 N N . ALA A 1 195 ? 0.784 -0.846 11.147 1.00 97.88 195 ALA A N 1
ATOM 1515 C CA . ALA A 1 195 ? 0.779 -1.196 9.741 1.00 97.88 195 ALA A CA 1
ATOM 1516 C C . ALA A 1 195 ? 2.196 -1.266 9.192 1.00 97.88 195 ALA A C 1
ATOM 1518 O O . ALA A 1 195 ? 3.072 -0.501 9.573 1.00 97.88 195 ALA A O 1
ATOM 1519 N N . MET A 1 196 ? 2.427 -2.135 8.223 1.00 96.06 196 MET A N 1
ATOM 1520 C CA . MET A 1 196 ? 3.662 -2.147 7.452 1.00 96.06 196 MET A CA 1
ATOM 1521 C C . MET A 1 196 ? 3.362 -2.442 5.991 1.00 96.06 196 MET A C 1
ATOM 1523 O O . MET A 1 196 ? 2.396 -3.137 5.674 1.00 96.06 196 MET A O 1
ATOM 1527 N N . PHE A 1 197 ? 4.218 -1.958 5.095 1.00 95.75 197 PHE A N 1
ATOM 1528 C CA . PHE A 1 197 ? 4.328 -2.521 3.752 1.00 95.75 197 PHE A CA 1
ATOM 1529 C C . PHE A 1 197 ? 5.795 -2.698 3.356 1.00 95.75 197 PHE A C 1
ATOM 1531 O O . PHE A 1 197 ? 6.667 -1.973 3.841 1.00 95.75 197 PHE A O 1
ATOM 1538 N N . GLN A 1 198 ? 6.052 -3.653 2.466 1.00 96.81 198 GLN A N 1
ATOM 1539 C CA . GLN A 1 198 ? 7.356 -3.824 1.838 1.00 96.81 198 GLN A CA 1
ATOM 1540 C C . GLN A 1 198 ? 7.190 -4.178 0.362 1.00 96.81 198 GLN A C 1
ATOM 1542 O O . GLN A 1 198 ? 6.470 -5.114 0.007 1.00 96.81 198 GLN A O 1
ATOM 1547 N N . ASP A 1 199 ? 7.908 -3.443 -0.475 1.00 96.94 199 ASP A N 1
ATOM 1548 C CA . ASP A 1 199 ? 8.119 -3.721 -1.886 1.00 96.94 199 ASP A CA 1
ATOM 1549 C C . ASP A 1 199 ? 9.466 -4.393 -2.077 1.00 96.94 199 ASP A C 1
ATOM 1551 O O . ASP A 1 199 ? 10.492 -3.885 -1.623 1.00 96.94 199 ASP A O 1
ATOM 1555 N N . SER A 1 200 ? 9.476 -5.529 -2.763 1.00 96.12 200 SER A N 1
ATOM 1556 C CA . SER A 1 200 ? 10.684 -6.323 -2.950 1.00 96.12 200 SER A CA 1
ATOM 1557 C C . SER A 1 200 ? 10.659 -7.136 -4.234 1.00 96.12 200 SER A C 1
ATOM 1559 O O . SER A 1 200 ? 9.600 -7.385 -4.799 1.00 96.12 200 SER A O 1
ATOM 1561 N N . GLY A 1 201 ? 11.824 -7.581 -4.690 1.00 95.06 201 GLY A N 1
ATOM 1562 C CA . GLY A 1 201 ? 11.940 -8.470 -5.840 1.00 95.06 201 GLY A CA 1
ATOM 1563 C C . GLY A 1 201 ? 13.153 -9.378 -5.738 1.00 95.06 201 GLY A C 1
ATOM 1564 O O . GLY A 1 201 ? 14.101 -9.092 -5.004 1.00 95.06 201 GLY A O 1
ATOM 1565 N N . VAL A 1 202 ? 13.106 -10.497 -6.454 1.00 93.00 202 VAL A N 1
ATOM 1566 C CA . VAL A 1 202 ? 14.219 -11.448 -6.539 1.00 93.00 202 VAL A CA 1
ATOM 1567 C C . VAL A 1 202 ? 15.189 -10.961 -7.603 1.00 93.00 202 VAL A C 1
ATOM 1569 O O . VAL A 1 202 ? 14.818 -10.831 -8.766 1.00 93.00 202 VAL A O 1
ATOM 1572 N N . ILE A 1 203 ? 16.431 -10.679 -7.219 1.00 88.50 203 ILE A N 1
ATOM 1573 C CA . ILE A 1 203 ? 17.490 -10.304 -8.161 1.00 88.50 203 ILE A CA 1
ATOM 1574 C C . ILE A 1 203 ? 18.231 -11.578 -8.575 1.00 88.50 203 ILE A C 1
ATOM 1576 O O . ILE A 1 203 ? 18.667 -12.342 -7.709 1.00 88.50 203 ILE A O 1
ATOM 1580 N N . MET A 1 204 ? 18.375 -11.795 -9.887 1.00 82.62 204 MET A N 1
ATOM 1581 C CA . MET A 1 204 ? 18.982 -13.007 -10.455 1.00 82.62 204 MET A CA 1
ATOM 1582 C C . MET A 1 204 ? 20.356 -13.297 -9.846 1.00 82.62 204 MET A C 1
ATOM 1584 O O . MET A 1 204 ? 21.182 -12.398 -9.697 1.00 82.62 204 MET A O 1
ATOM 1588 N N . GLY A 1 205 ? 20.591 -14.561 -9.486 1.00 81.19 205 GLY A N 1
ATOM 1589 C CA . GLY A 1 205 ? 21.843 -15.003 -8.861 1.00 81.19 205 GLY A CA 1
ATOM 1590 C C . GLY A 1 205 ? 22.053 -14.521 -7.420 1.00 81.19 205 GLY A C 1
ATOM 1591 O O . GLY A 1 205 ? 23.122 -14.743 -6.856 1.00 81.19 205 GLY A O 1
ATOM 1592 N N . THR A 1 206 ? 21.060 -13.869 -6.807 1.00 83.81 206 THR A N 1
ATOM 1593 C CA . THR A 1 206 ? 21.126 -13.396 -5.416 1.00 83.81 206 THR A CA 1
ATOM 1594 C C . THR A 1 206 ? 19.877 -13.824 -4.627 1.00 83.81 206 THR A C 1
ATOM 1596 O O . THR A 1 206 ? 19.278 -14.857 -4.912 1.00 83.81 206 THR A O 1
ATOM 1599 N N . ARG A 1 207 ? 19.493 -13.053 -3.602 1.00 87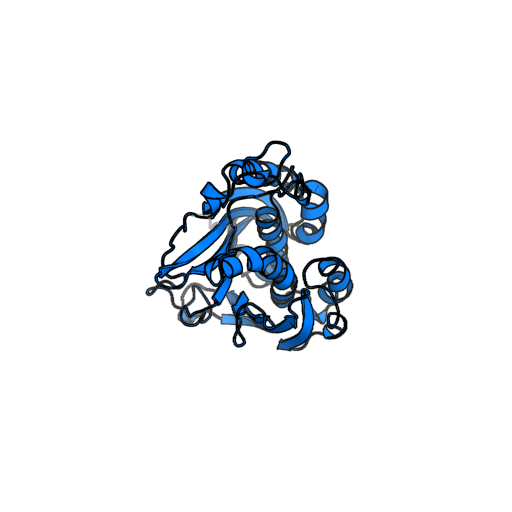.56 207 ARG A N 1
ATOM 1600 C CA . ARG A 1 207 ? 18.266 -13.239 -2.817 1.00 87.56 207 ARG A CA 1
ATOM 1601 C C . ARG A 1 207 ? 17.318 -12.065 -3.052 1.00 87.56 207 ARG A C 1
ATOM 1603 O O . ARG A 1 207 ? 17.637 -11.107 -3.754 1.00 87.56 207 ARG A O 1
ATOM 1610 N N . ARG A 1 208 ? 16.145 -12.126 -2.434 1.00 93.44 208 ARG A N 1
ATOM 1611 C CA . ARG A 1 208 ? 15.182 -11.029 -2.427 1.00 93.44 208 ARG A CA 1
ATOM 1612 C C . ARG A 1 208 ? 15.795 -9.746 -1.855 1.00 93.44 208 ARG A C 1
ATOM 1614 O O . ARG A 1 208 ? 16.415 -9.757 -0.790 1.00 93.44 208 ARG A O 1
ATOM 1621 N N . ALA A 1 209 ? 15.591 -8.642 -2.563 1.00 94.81 209 ALA A N 1
ATOM 1622 C CA . ALA A 1 209 ? 15.969 -7.302 -2.138 1.00 94.81 209 ALA A CA 1
ATOM 1623 C C . ALA A 1 209 ? 14.721 -6.429 -1.995 1.00 94.81 209 ALA A C 1
ATOM 1625 O O . ALA A 1 209 ? 13.803 -6.528 -2.811 1.00 94.81 209 ALA A O 1
ATOM 1626 N N . ALA A 1 210 ? 14.686 -5.584 -0.968 1.00 95.69 210 ALA A N 1
ATOM 1627 C CA . ALA A 1 210 ? 13.632 -4.591 -0.801 1.00 95.69 210 ALA A CA 1
ATOM 1628 C C . ALA A 1 210 ? 13.983 -3.289 -1.532 1.00 95.69 210 ALA A C 1
ATOM 1630 O O . ALA A 1 210 ? 15.155 -2.971 -1.739 1.00 95.69 210 ALA A O 1
ATOM 1631 N N . LEU A 1 211 ? 12.947 -2.544 -1.909 1.00 95.38 211 LEU A N 1
ATOM 1632 C CA . LEU A 1 211 ? 13.042 -1.222 -2.524 1.00 95.38 211 LEU A CA 1
ATOM 1633 C C . LEU A 1 211 ? 12.400 -0.150 -1.640 1.00 95.38 211 LEU A C 1
ATOM 1635 O O . LEU A 1 211 ? 13.009 0.886 -1.392 1.00 95.38 211 LEU A O 1
ATOM 1639 N N . HIS A 1 212 ? 11.179 -0.408 -1.172 1.00 96.19 212 HIS A N 1
ATOM 1640 C CA . HIS A 1 212 ? 10.445 0.481 -0.277 1.00 96.19 212 HIS A CA 1
ATOM 1641 C C . HIS A 1 212 ? 9.939 -0.307 0.918 1.00 96.19 212 HIS A C 1
ATOM 1643 O O . HIS A 1 212 ? 9.330 -1.360 0.750 1.00 96.19 212 HIS A O 1
ATOM 1649 N N . GLU A 1 213 ? 10.131 0.232 2.110 1.00 96.94 213 GLU A N 1
ATOM 1650 C CA . GLU A 1 213 ? 9.615 -0.336 3.341 1.00 96.94 213 GLU A CA 1
ATOM 1651 C C . GLU A 1 213 ? 9.304 0.776 4.333 1.00 96.94 213 GLU A C 1
ATOM 1653 O O . GLU A 1 213 ? 10.139 1.637 4.622 1.00 96.94 213 GLU A O 1
ATOM 1658 N N . TYR A 1 214 ? 8.094 0.734 4.874 1.00 96.75 214 TYR A N 1
ATOM 1659 C CA . TYR A 1 214 ? 7.704 1.565 6.001 1.00 96.75 214 TYR A CA 1
ATOM 1660 C C . TYR A 1 214 ? 6.855 0.747 6.966 1.00 96.75 214 TYR A C 1
ATOM 1662 O O . TYR A 1 214 ? 6.003 -0.038 6.544 1.00 96.75 214 TYR A O 1
ATOM 1670 N N . ARG A 1 215 ? 7.032 1.026 8.256 1.00 97.69 215 ARG A N 1
ATOM 1671 C CA . ARG A 1 215 ? 6.067 0.709 9.309 1.00 97.69 215 ARG A CA 1
ATOM 1672 C C . ARG A 1 215 ? 5.386 2.001 9.753 1.00 97.69 215 ARG A C 1
ATOM 1674 O O . ARG A 1 215 ? 6.056 3.009 9.964 1.00 97.69 215 ARG A O 1
ATOM 1681 N N . LEU A 1 216 ? 4.069 1.990 9.860 1.00 98.50 216 LEU A N 1
ATOM 1682 C CA . LEU A 1 216 ? 3.251 3.054 10.415 1.00 98.50 216 LEU A CA 1
ATOM 1683 C C . LEU A 1 216 ? 2.754 2.608 11.785 1.00 98.50 216 LEU A C 1
ATOM 1685 O O . LEU A 1 216 ? 2.136 1.557 11.908 1.00 98.50 216 LEU A O 1
ATOM 1689 N N . ILE A 1 217 ? 3.016 3.425 12.794 1.00 98.62 217 ILE A N 1
ATOM 1690 C CA . ILE A 1 217 ? 2.497 3.247 14.146 1.00 98.62 217 ILE A CA 1
ATOM 1691 C C . ILE A 1 217 ? 1.504 4.379 14.356 1.00 98.62 217 ILE A C 1
ATOM 1693 O O . ILE A 1 217 ? 1.883 5.549 14.250 1.00 98.62 217 ILE A O 1
ATOM 1697 N N . ALA A 1 218 ? 0.240 4.045 14.583 1.00 98.62 218 ALA A N 1
ATOM 1698 C CA . ALA A 1 218 ? -0.834 5.019 14.671 1.00 98.62 218 ALA A CA 1
ATOM 1699 C C . ALA A 1 218 ? -1.789 4.720 15.827 1.00 98.62 218 ALA A C 1
ATOM 1701 O O . ALA A 1 218 ? -1.903 3.588 16.292 1.00 98.62 218 ALA A O 1
ATOM 1702 N N . ARG A 1 219 ? -2.492 5.763 16.264 1.00 98.62 219 ARG A N 1
ATOM 1703 C CA . ARG A 1 219 ? -3.621 5.671 17.188 1.00 98.62 219 ARG A CA 1
ATOM 1704 C C . ARG A 1 219 ? -4.820 6.379 16.598 1.00 98.62 219 ARG A C 1
ATOM 1706 O O . ARG A 1 219 ? -4.673 7.403 15.926 1.00 98.62 219 ARG A O 1
ATOM 1713 N N . ALA A 1 220 ? -5.998 5.841 16.875 1.00 98.44 220 ALA A N 1
ATOM 1714 C CA . ALA A 1 220 ? -7.252 6.480 16.533 1.00 98.44 220 ALA A CA 1
ATOM 1715 C C . ALA A 1 220 ? -8.238 6.433 17.700 1.00 98.44 220 ALA A C 1
ATOM 1717 O O . ALA A 1 220 ? -8.335 5.431 18.407 1.00 98.44 220 ALA A O 1
ATOM 1718 N N . ALA A 1 221 ? -8.983 7.518 17.883 1.00 97.62 221 ALA A N 1
ATOM 1719 C CA . ALA A 1 221 ? -10.090 7.581 18.821 1.00 97.62 221 ALA A CA 1
ATOM 1720 C C . ALA A 1 221 ? -11.369 7.056 18.161 1.00 97.62 221 ALA A C 1
ATOM 1722 O O . ALA A 1 221 ? -11.701 7.430 17.034 1.00 97.62 221 ALA A O 1
ATOM 1723 N N . VAL A 1 222 ? -12.094 6.205 18.879 1.00 95.94 222 VAL A N 1
ATOM 1724 C CA . VAL A 1 222 ? -13.439 5.759 18.523 1.00 95.94 222 VAL A CA 1
ATOM 1725 C C . VAL A 1 222 ? -14.397 6.928 18.720 1.00 95.94 222 VAL A C 1
ATOM 1727 O O . VAL A 1 222 ? -14.444 7.538 19.787 1.00 95.94 222 VAL A O 1
ATOM 1730 N N . SER A 1 223 ? -15.170 7.221 17.684 1.00 93.50 223 SER A N 1
ATOM 1731 C CA . SER A 1 223 ? -16.229 8.224 17.685 1.00 93.50 223 SER A CA 1
ATOM 1732 C C . SER A 1 223 ? -17.513 7.632 17.106 1.00 93.50 223 SER A C 1
ATOM 1734 O O . SER A 1 223 ? -17.485 6.569 16.482 1.00 93.50 223 SER A O 1
ATOM 1736 N N . ASP A 1 224 ? -18.623 8.356 17.235 1.00 87.75 224 ASP A N 1
ATOM 1737 C CA . ASP A 1 224 ? -19.907 7.963 16.637 1.00 87.75 224 ASP A CA 1
ATOM 1738 C C . ASP A 1 224 ? -19.830 7.806 15.105 1.00 87.75 224 ASP A C 1
ATOM 1740 O O . ASP A 1 224 ? -20.609 7.062 14.515 1.00 87.75 224 ASP A O 1
ATOM 1744 N N . ASN A 1 225 ? -18.863 8.473 14.460 1.00 84.81 225 ASN A N 1
ATOM 1745 C CA . ASN A 1 225 ? -18.674 8.487 13.007 1.00 84.81 225 ASN A CA 1
ATOM 1746 C C . ASN A 1 225 ? -17.480 7.636 12.532 1.00 84.81 225 ASN A C 1
ATOM 1748 O O . ASN A 1 225 ? -17.014 7.820 11.408 1.00 84.81 225 ASN A O 1
ATOM 1752 N N . GLY A 1 226 ? -16.970 6.727 13.370 1.00 92.56 226 GLY A N 1
ATOM 1753 C CA . GLY A 1 226 ? -15.833 5.855 13.045 1.00 92.56 226 GLY A CA 1
ATOM 1754 C C . GLY A 1 226 ? -14.556 6.231 13.793 1.00 92.56 226 GLY A C 1
ATOM 1755 O O . GLY A 1 226 ? -14.605 6.753 14.911 1.00 92.56 226 GLY A O 1
ATOM 1756 N N . LEU A 1 227 ? -13.402 5.943 13.196 1.00 97.25 227 LEU A N 1
ATOM 1757 C CA . LEU A 1 227 ? -12.090 6.140 13.808 1.00 97.25 227 LEU A CA 1
ATOM 1758 C C . LEU A 1 227 ? -11.472 7.474 13.381 1.00 97.25 227 LEU A C 1
ATOM 1760 O O . LEU A 1 227 ? -11.231 7.714 12.200 1.00 97.25 227 LEU A O 1
ATOM 1764 N N . ILE A 1 228 ? -11.144 8.333 14.346 1.00 98.25 228 ILE A N 1
ATOM 1765 C CA . ILE A 1 228 ? -10.443 9.600 14.102 1.00 98.25 228 ILE A CA 1
ATOM 1766 C C . ILE A 1 228 ? -8.966 9.430 14.433 1.00 98.25 228 ILE A C 1
ATOM 1768 O O . ILE A 1 228 ? -8.633 9.107 15.571 1.00 98.25 228 ILE A O 1
ATOM 1772 N N . LEU A 1 229 ? -8.070 9.674 13.472 1.00 98.56 229 LEU A N 1
ATOM 1773 C CA . LEU A 1 229 ? -6.629 9.579 13.717 1.00 98.56 229 LEU A CA 1
ATOM 1774 C C . LEU A 1 229 ? -6.194 10.594 14.786 1.00 98.56 229 LEU A C 1
ATOM 1776 O O . LEU A 1 229 ? -6.393 11.795 14.611 1.00 98.56 229 LEU A O 1
ATOM 1780 N N . THR A 1 230 ? -5.539 10.132 15.848 1.00 98.50 230 THR A N 1
ATOM 1781 C CA . THR A 1 230 ? -4.984 10.988 16.910 1.00 98.50 230 THR A CA 1
ATOM 1782 C C . THR A 1 230 ? -3.467 11.077 16.843 1.00 98.50 230 THR A C 1
ATOM 1784 O O . THR A 1 230 ? -2.902 12.134 17.108 1.00 98.50 230 THR A O 1
ATOM 1787 N N . GLU A 1 231 ? -2.799 9.999 16.436 1.00 98.44 231 GLU A N 1
ATOM 1788 C CA . GLU A 1 231 ? -1.343 9.939 16.331 1.00 98.44 231 GLU A CA 1
ATOM 1789 C C . GLU A 1 231 ? -0.936 9.099 15.126 1.00 98.44 231 GLU A C 1
ATOM 1791 O O . GLU A 1 231 ? -1.569 8.092 14.813 1.00 98.44 231 GLU A O 1
ATOM 1796 N N . ILE A 1 232 ? 0.155 9.481 14.464 1.00 98.50 232 ILE A N 1
ATOM 1797 C CA . ILE A 1 232 ? 0.778 8.669 13.420 1.00 98.50 232 ILE A CA 1
ATOM 1798 C C . ILE A 1 232 ? 2.276 8.939 13.358 1.00 98.50 232 ILE A C 1
ATOM 1800 O O . ILE A 1 232 ? 2.718 10.085 13.385 1.00 98.50 232 ILE A O 1
ATOM 1804 N N . THR A 1 233 ? 3.070 7.884 13.237 1.00 97.88 233 THR A N 1
ATOM 1805 C CA . THR A 1 233 ? 4.507 7.958 12.969 1.00 97.88 233 THR A CA 1
ATOM 1806 C C . THR A 1 233 ? 4.879 6.936 11.909 1.00 97.88 233 THR A C 1
ATOM 1808 O O . THR A 1 233 ? 4.437 5.793 11.962 1.00 97.88 233 THR A O 1
ATOM 1811 N N . ALA A 1 234 ? 5.725 7.337 10.960 1.00 97.62 234 ALA A N 1
ATOM 1812 C CA . ALA A 1 234 ? 6.355 6.415 10.026 1.00 97.62 234 ALA A CA 1
ATOM 1813 C C . ALA A 1 234 ? 7.782 6.093 10.468 1.00 97.62 234 ALA A C 1
ATOM 1815 O O . ALA A 1 234 ? 8.595 6.997 10.678 1.00 97.62 234 ALA A O 1
ATOM 1816 N N . VAL A 1 235 ? 8.082 4.801 10.545 1.00 97.12 235 VAL A N 1
ATOM 1817 C CA . VAL A 1 235 ? 9.411 4.233 10.748 1.00 97.12 235 VAL A CA 1
ATOM 1818 C C . VAL A 1 235 ? 9.897 3.713 9.391 1.00 97.12 235 VAL A C 1
ATOM 1820 O O . VAL A 1 235 ? 9.371 2.712 8.898 1.00 97.12 235 VAL A O 1
ATOM 1823 N N . PRO A 1 236 ? 10.845 4.408 8.740 1.00 95.62 236 PRO A N 1
ATOM 1824 C CA . PRO A 1 236 ? 11.414 3.952 7.479 1.00 95.62 236 PRO A CA 1
ATOM 1825 C C . PRO A 1 236 ? 12.247 2.681 7.659 1.00 95.62 236 PRO A C 1
ATOM 1827 O O . PRO A 1 236 ? 13.048 2.602 8.589 1.00 95.62 236 PRO A O 1
ATOM 1830 N N . GLY A 1 237 ? 12.085 1.727 6.744 1.00 95.25 237 GLY A N 1
ATOM 1831 C CA . GLY A 1 237 ? 13.014 0.619 6.538 1.00 95.25 237 GLY A CA 1
ATOM 1832 C C . GLY A 1 237 ? 13.928 0.914 5.347 1.00 95.25 237 GLY A C 1
ATOM 1833 O O . GLY A 1 237 ? 14.598 1.947 5.295 1.00 95.25 237 GLY A O 1
ATOM 1834 N N . VAL A 1 238 ? 13.936 0.019 4.360 1.00 95.44 238 VAL A N 1
ATOM 1835 C CA . VAL A 1 238 ? 14.620 0.237 3.080 1.00 95.44 238 VAL A CA 1
ATOM 1836 C C . VAL A 1 238 ? 13.923 1.321 2.257 1.00 95.44 238 VAL A C 1
ATOM 1838 O O . VAL A 1 238 ? 12.723 1.245 2.009 1.00 95.44 238 VAL A O 1
ATOM 1841 N N . LEU A 1 239 ? 14.689 2.307 1.787 1.00 94.62 239 LEU A N 1
ATOM 1842 C CA . LEU A 1 239 ? 14.234 3.347 0.865 1.00 94.62 239 LEU A CA 1
ATOM 1843 C C . LEU A 1 239 ? 15.232 3.516 -0.287 1.00 94.62 239 LEU A C 1
ATOM 1845 O O . LEU A 1 239 ? 16.432 3.340 -0.065 1.00 94.62 239 LEU A O 1
ATOM 1849 N N . PRO A 1 240 ? 14.765 3.886 -1.495 1.00 91.81 240 PRO A N 1
ATOM 1850 C CA . PRO A 1 240 ? 15.629 3.975 -2.672 1.00 91.81 240 PRO A CA 1
ATOM 1851 C C . PRO A 1 240 ? 16.547 5.199 -2.656 1.00 91.81 240 PRO A C 1
ATOM 1853 O O . PRO A 1 240 ? 17.627 5.147 -3.237 1.00 91.81 240 PRO A O 1
ATOM 1856 N N . TYR A 1 241 ? 16.111 6.286 -2.012 1.00 91.31 241 TYR A N 1
ATOM 1857 C CA . TYR A 1 241 ? 16.796 7.576 -1.995 1.00 91.31 241 TYR A CA 1
ATOM 1858 C C . TYR A 1 241 ? 16.697 8.217 -0.611 1.00 91.31 241 TYR A C 1
ATOM 1860 O O . TYR A 1 241 ? 15.699 8.036 0.100 1.00 91.31 241 TYR A O 1
ATOM 1868 N N . SER A 1 242 ? 17.712 8.987 -0.225 1.00 89.56 242 SER A N 1
ATOM 1869 C CA . SER A 1 242 ? 17.754 9.674 1.071 1.00 89.56 242 SER A CA 1
ATOM 1870 C C . SER A 1 242 ? 16.635 10.713 1.217 1.00 89.56 242 SER A C 1
ATOM 1872 O O . SER A 1 242 ? 16.072 10.864 2.301 1.00 89.56 242 SER A O 1
ATOM 1874 N N . GLU A 1 243 ? 16.219 11.351 0.124 1.00 92.38 243 GLU A N 1
ATOM 1875 C CA . GLU A 1 243 ? 15.124 12.323 0.073 1.00 92.38 243 GLU A CA 1
ATOM 1876 C C . GLU A 1 243 ? 13.770 11.708 0.467 1.00 92.38 243 GLU A C 1
ATOM 1878 O O . GLU A 1 243 ? 12.884 12.391 0.992 1.00 92.38 243 GLU A O 1
ATOM 1883 N N . CYS A 1 244 ? 13.602 10.391 0.307 1.00 92.81 244 CYS A N 1
ATOM 1884 C CA . CYS A 1 244 ? 12.403 9.686 0.761 1.00 92.81 244 CYS A CA 1
ATOM 1885 C C . CYS A 1 244 ? 12.230 9.728 2.293 1.00 92.81 244 CYS A C 1
ATOM 1887 O O . CYS A 1 244 ? 11.102 9.611 2.780 1.00 92.81 244 CYS A O 1
ATOM 1889 N N . LEU A 1 245 ? 13.307 9.936 3.065 1.00 91.69 245 LEU A N 1
ATOM 1890 C CA . LEU A 1 245 ? 13.238 10.070 4.527 1.00 91.69 245 LEU A CA 1
ATOM 1891 C C . LEU A 1 245 ? 12.476 11.329 4.960 1.00 91.69 245 LEU A C 1
ATOM 1893 O O . LEU A 1 245 ? 11.869 11.336 6.034 1.00 91.69 245 LEU A O 1
ATOM 1897 N N . GLY A 1 246 ? 12.472 12.372 4.123 1.00 89.50 246 GLY A N 1
ATOM 1898 C CA . GLY A 1 246 ? 11.799 13.640 4.403 1.00 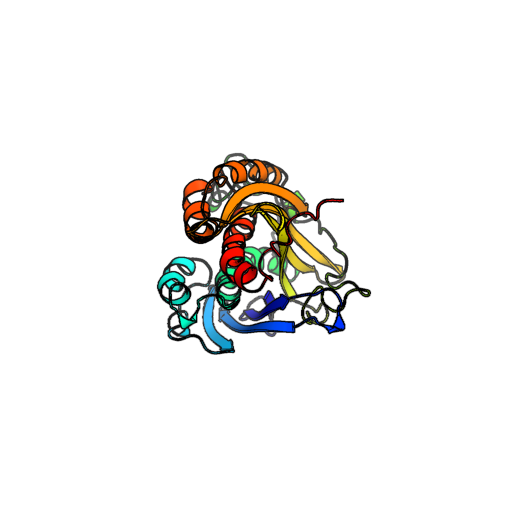89.50 246 GLY A CA 1
ATOM 1899 C C . GLY A 1 246 ? 10.272 13.534 4.443 1.00 89.50 246 GLY A C 1
ATOM 1900 O O . GLY A 1 246 ? 9.624 14.316 5.132 1.00 89.50 246 GLY A O 1
ATOM 1901 N N . ALA A 1 247 ? 9.680 12.533 3.781 1.00 92.81 247 ALA A N 1
ATOM 1902 C CA . ALA A 1 247 ? 8.225 12.411 3.672 1.00 92.81 247 ALA A CA 1
ATOM 1903 C C . ALA A 1 247 ? 7.524 12.070 4.998 1.00 92.81 247 ALA A C 1
ATOM 1905 O O . ALA A 1 247 ? 6.330 12.332 5.136 1.00 92.81 247 ALA A O 1
ATOM 1906 N N . LYS A 1 248 ? 8.230 11.496 5.983 1.00 94.44 248 LYS A N 1
ATOM 1907 C CA . LYS A 1 248 ? 7.614 10.978 7.220 1.00 94.44 248 LYS A CA 1
ATOM 1908 C C . LYS A 1 248 ? 6.857 12.039 8.024 1.00 94.44 248 LYS A C 1
ATOM 1910 O O . LYS A 1 248 ? 5.807 11.745 8.586 1.00 94.44 248 LYS A O 1
ATOM 1915 N N . SER A 1 249 ? 7.365 13.273 8.059 1.00 93.69 249 SER A N 1
ATOM 1916 C CA . SER A 1 249 ? 6.755 14.372 8.819 1.00 93.69 249 SER A CA 1
ATOM 1917 C C . SER A 1 249 ? 5.451 14.859 8.189 1.00 93.69 249 SER A C 1
ATOM 1919 O O . SER A 1 249 ? 4.593 15.388 8.892 1.00 93.69 249 SER A O 1
ATOM 1921 N N . SER A 1 250 ? 5.259 14.635 6.885 1.00 95.62 250 SER A N 1
ATOM 1922 C CA . SER A 1 250 ? 4.051 15.050 6.169 1.00 95.62 250 SER A CA 1
ATOM 1923 C C . SER A 1 250 ? 2.786 14.353 6.684 1.00 95.62 250 SER A C 1
ATOM 1925 O O . SER A 1 250 ? 1.710 14.948 6.635 1.00 95.62 250 SER A O 1
ATOM 1927 N N . LEU A 1 251 ? 2.915 13.155 7.272 1.00 97.38 251 LEU A N 1
ATOM 1928 C CA . LEU A 1 251 ? 1.795 12.405 7.848 1.00 97.38 251 LEU A CA 1
ATOM 1929 C C . LEU A 1 251 ? 1.087 13.145 8.986 1.00 97.38 251 LEU A C 1
ATOM 1931 O O . LEU A 1 251 ? -0.100 12.915 9.192 1.00 97.38 251 LEU A O 1
ATOM 1935 N N . GLN A 1 252 ? 1.765 14.070 9.674 1.00 97.62 252 GLN A N 1
ATOM 1936 C CA . GLN A 1 252 ? 1.142 14.869 10.738 1.00 97.62 252 GLN A CA 1
ATOM 1937 C C . GLN A 1 252 ? -0.037 15.708 10.232 1.00 97.62 252 GLN A C 1
ATOM 1939 O O . GLN A 1 252 ? -0.939 16.026 10.997 1.00 97.62 252 GLN A O 1
ATOM 1944 N N . ARG A 1 253 ? -0.083 16.014 8.928 1.00 97.81 253 ARG A N 1
ATOM 1945 C CA . ARG A 1 253 ? -1.212 16.718 8.301 1.00 97.81 253 ARG A CA 1
ATOM 1946 C C . ARG A 1 253 ? -2.519 15.914 8.348 1.00 97.81 253 ARG A C 1
ATOM 1948 O O . ARG A 1 253 ? -3.587 16.494 8.213 1.00 97.81 253 ARG A O 1
ATOM 1955 N N . LEU A 1 254 ? -2.439 14.594 8.540 1.00 98.25 254 LEU A N 1
ATOM 1956 C CA . LEU A 1 254 ? -3.598 13.699 8.586 1.00 98.25 254 LEU A CA 1
ATOM 1957 C C . LEU A 1 254 ? -4.213 13.576 9.988 1.00 98.25 254 LEU A C 1
ATOM 1959 O O . LEU A 1 254 ? -5.318 13.049 10.107 1.00 98.25 254 LEU A O 1
ATOM 1963 N N . VAL A 1 255 ? -3.527 14.028 11.045 1.00 98.38 255 VAL A N 1
ATOM 1964 C CA . VAL A 1 255 ? -4.055 13.969 12.419 1.00 98.38 255 VAL A CA 1
ATOM 1965 C C . VAL A 1 255 ? -5.361 14.765 12.505 1.00 98.38 255 VAL A C 1
ATOM 1967 O O . VAL A 1 255 ? -5.477 15.854 11.947 1.00 98.38 255 VAL A O 1
ATOM 1970 N N . GLY A 1 256 ? -6.365 14.192 13.167 1.00 98.00 256 GLY A N 1
ATOM 1971 C CA . GLY A 1 256 ? -7.731 14.713 13.235 1.00 98.00 256 GLY A CA 1
ATOM 1972 C C . GLY A 1 256 ? -8.628 14.312 12.058 1.00 98.00 256 GLY A C 1
ATOM 1973 O O . GLY A 1 256 ? -9.808 14.649 12.058 1.00 98.00 256 GLY A O 1
ATOM 1974 N N . THR A 1 257 ? -8.110 13.587 11.062 1.00 98.12 257 THR A N 1
ATOM 1975 C CA . THR A 1 257 ? -8.910 13.106 9.924 1.00 98.12 257 THR A CA 1
ATOM 1976 C C . THR A 1 257 ? -9.556 11.748 10.249 1.00 98.12 257 THR A C 1
ATOM 1978 O O . THR A 1 257 ? -8.875 10.882 10.811 1.00 98.12 257 THR A O 1
ATOM 1981 N N . PRO A 1 258 ? -10.824 11.507 9.860 1.00 97.75 258 PRO A N 1
ATOM 1982 C CA . PRO A 1 258 ? -11.424 10.174 9.919 1.00 97.75 258 PRO A CA 1
ATOM 1983 C C . PRO A 1 258 ? -10.681 9.171 9.027 1.00 97.75 258 PRO A C 1
ATOM 1985 O O . PRO A 1 258 ? -10.407 9.471 7.861 1.00 97.75 258 PRO A O 1
ATOM 1988 N N . LEU A 1 259 ? -10.389 7.966 9.526 1.00 97.00 259 LEU A N 1
ATOM 1989 C CA . LEU A 1 259 ? -9.655 6.942 8.769 1.00 97.00 259 LEU A CA 1
ATOM 1990 C C . LEU A 1 259 ? -10.396 6.532 7.492 1.00 97.00 259 LEU A C 1
ATOM 1992 O O . LEU A 1 259 ? -9.763 6.364 6.447 1.00 97.00 259 LEU A O 1
ATOM 1996 N N . ALA A 1 260 ? -11.731 6.488 7.525 1.00 93.38 260 ALA A N 1
ATOM 1997 C CA . ALA A 1 260 ? -12.571 6.262 6.345 1.00 93.38 260 ALA A CA 1
ATOM 1998 C C . ALA A 1 260 ? -12.254 7.208 5.163 1.00 93.38 260 ALA A C 1
ATOM 2000 O O . ALA A 1 260 ? -12.398 6.833 3.996 1.00 93.38 260 ALA A O 1
ATOM 2001 N N . GLU A 1 261 ? -11.771 8.425 5.436 1.00 94.44 261 GLU A N 1
ATOM 2002 C CA . GLU A 1 261 ? -11.462 9.425 4.412 1.00 94.44 261 GLU A CA 1
ATOM 2003 C C . GLU A 1 261 ? -10.034 9.336 3.857 1.00 94.44 261 GLU A C 1
ATOM 2005 O O . GLU A 1 261 ? -9.714 10.016 2.874 1.00 94.44 261 GLU A O 1
ATOM 2010 N N . PHE A 1 262 ? -9.160 8.500 4.426 1.00 95.44 262 PHE A N 1
ATOM 2011 C CA . PHE A 1 262 ? -7.724 8.515 4.114 1.00 95.44 262 PHE A CA 1
ATOM 2012 C C . PHE A 1 262 ? -7.429 8.260 2.639 1.00 95.44 262 PHE A C 1
ATOM 2014 O O . PHE A 1 262 ? -6.539 8.895 2.069 1.00 95.44 262 PHE A O 1
ATOM 2021 N N . ARG A 1 263 ? -8.218 7.409 1.970 1.00 92.00 263 ARG A N 1
ATOM 2022 C CA . ARG A 1 263 ? -8.081 7.180 0.522 1.00 92.00 263 ARG A CA 1
ATOM 2023 C C . ARG A 1 263 ? -8.163 8.492 -0.269 1.00 92.00 263 ARG A C 1
ATOM 2025 O O . ARG A 1 263 ? -7.425 8.678 -1.232 1.00 92.00 263 ARG A O 1
ATOM 2032 N N . ARG A 1 264 ? -9.006 9.435 0.137 1.00 92.69 264 ARG A N 1
ATOM 2033 C CA . ARG A 1 264 ? -9.136 10.741 -0.520 1.00 92.69 264 ARG A CA 1
ATOM 2034 C C . ARG A 1 264 ? -8.130 11.744 0.040 1.00 92.69 264 ARG A C 1
ATOM 2036 O O . ARG A 1 264 ? -7.364 12.333 -0.722 1.00 92.69 264 ARG A O 1
ATOM 2043 N N . THR A 1 265 ? -8.112 11.905 1.360 1.00 95.81 265 THR A N 1
ATOM 2044 C CA . THR A 1 265 ? -7.397 12.991 2.039 1.00 95.81 265 THR A CA 1
ATOM 2045 C C . THR A 1 265 ? -5.884 12.897 1.871 1.00 95.81 265 THR A C 1
ATOM 2047 O O . THR A 1 265 ? -5.229 13.914 1.634 1.00 95.81 265 THR A O 1
ATOM 2050 N N . VAL A 1 266 ? -5.324 11.684 1.873 1.00 96.25 266 VAL A N 1
ATOM 2051 C CA . VAL A 1 266 ? -3.891 11.476 1.623 1.00 96.25 266 VAL A CA 1
ATOM 2052 C C . VAL A 1 266 ? -3.488 11.990 0.239 1.00 96.25 266 VAL A C 1
ATOM 2054 O O . VAL A 1 266 ? -2.472 12.670 0.103 1.00 96.25 266 VAL A O 1
ATOM 2057 N N . LEU A 1 267 ? -4.296 11.724 -0.794 1.00 91.94 267 LEU A N 1
ATOM 2058 C CA . LEU A 1 267 ? -3.998 12.181 -2.155 1.00 91.94 267 LEU A CA 1
ATOM 2059 C C . LEU A 1 267 ? -4.105 13.698 -2.304 1.00 91.94 267 LEU A C 1
ATOM 2061 O O . LEU A 1 267 ? -3.376 14.270 -3.110 1.00 91.94 267 LEU A O 1
ATOM 2065 N N . SER A 1 268 ? -5.011 14.345 -1.568 1.00 94.12 268 SER A N 1
ATOM 2066 C CA . SER A 1 268 ? -5.155 15.801 -1.624 1.00 94.12 268 SER A CA 1
ATOM 2067 C C . SER A 1 268 ? -4.084 16.529 -0.817 1.00 94.12 268 SER A C 1
ATOM 2069 O O . SER A 1 268 ? -3.591 17.557 -1.268 1.00 94.12 268 SER A O 1
ATOM 2071 N N . GLN A 1 269 ? -3.721 16.017 0.362 1.00 96.44 269 GLN A N 1
ATOM 2072 C CA . GLN A 1 269 ? -2.846 16.734 1.291 1.00 96.44 269 GLN A CA 1
ATOM 2073 C C . GLN A 1 269 ? -1.358 16.418 1.107 1.00 96.44 269 GLN A C 1
ATOM 2075 O O . GLN A 1 269 ? -0.522 17.271 1.397 1.00 96.44 269 GLN A O 1
ATOM 2080 N N . LEU A 1 270 ? -1.014 15.214 0.635 1.00 96.38 270 LEU A N 1
ATOM 2081 C CA . LEU A 1 270 ? 0.372 14.732 0.551 1.00 96.38 270 LEU A CA 1
ATOM 2082 C C . LEU A 1 270 ? 0.855 14.579 -0.902 1.00 96.38 270 LEU A C 1
ATOM 2084 O O . LEU A 1 270 ? 1.695 13.732 -1.206 1.00 96.38 270 LEU A O 1
ATOM 2088 N N . ARG A 1 271 ? 0.291 15.352 -1.836 1.00 93.56 271 ARG A N 1
ATOM 2089 C CA . ARG A 1 271 ? 0.593 15.241 -3.270 1.00 93.56 271 ARG A CA 1
ATOM 2090 C C . ARG A 1 271 ? 1.993 15.756 -3.613 1.00 93.56 271 ARG A C 1
ATOM 2092 O O . ARG A 1 271 ? 2.456 16.753 -3.063 1.00 93.56 271 ARG A O 1
ATOM 2099 N N . GLY A 1 272 ? 2.606 15.127 -4.616 1.00 94.00 272 GLY A N 1
ATOM 2100 C CA . GLY A 1 272 ? 3.856 15.595 -5.205 1.00 94.00 272 GLY A CA 1
ATOM 2101 C C . GLY A 1 272 ? 4.984 15.606 -4.173 1.00 94.00 272 GLY A C 1
ATOM 2102 O O . GLY A 1 272 ? 5.039 14.689 -3.355 1.00 94.00 272 GLY A O 1
ATOM 2103 N N . PRO A 1 273 ? 5.855 16.627 -4.142 1.00 94.19 273 PRO A N 1
ATOM 2104 C CA . PRO A 1 273 ? 7.046 16.625 -3.296 1.00 94.19 273 PRO A CA 1
ATOM 2105 C C . PRO A 1 273 ? 6.739 16.712 -1.791 1.00 94.19 273 PRO A C 1
ATOM 2107 O O . PRO A 1 273 ? 7.629 16.474 -0.980 1.00 94.19 273 PRO A O 1
ATOM 2110 N N . VAL A 1 274 ? 5.490 17.014 -1.401 1.00 94.38 274 VAL A N 1
ATOM 2111 C CA . VAL A 1 274 ? 5.062 17.028 0.009 1.00 94.38 274 VAL A CA 1
ATOM 2112 C C . VAL A 1 274 ? 5.094 15.627 0.621 1.00 94.38 274 VAL A C 1
ATOM 2114 O O . VAL A 1 274 ? 5.452 15.480 1.788 1.00 94.38 274 VAL A O 1
ATOM 2117 N N . GLY A 1 275 ? 4.705 14.606 -0.144 1.00 93.62 275 GLY A N 1
ATOM 2118 C CA . GLY A 1 275 ? 4.635 13.220 0.313 1.00 93.62 275 GLY A CA 1
ATOM 2119 C C . GLY A 1 275 ? 5.478 12.283 -0.543 1.00 93.62 275 GLY A C 1
ATOM 2120 O O . GLY A 1 275 ? 6.043 12.658 -1.565 1.00 93.62 275 GLY A O 1
ATOM 2121 N N . CYS A 1 276 ? 5.545 11.018 -0.144 1.00 94.56 276 CYS A N 1
ATOM 2122 C CA . CYS A 1 276 ? 6.142 9.962 -0.960 1.00 94.56 276 CYS A CA 1
ATOM 2123 C C . CYS A 1 276 ? 5.023 9.086 -1.520 1.00 94.56 276 CYS A C 1
ATOM 2125 O O . CYS A 1 276 ? 4.126 8.705 -0.774 1.00 94.56 276 CYS A O 1
ATOM 2127 N N . THR A 1 277 ? 5.083 8.709 -2.802 1.00 93.38 277 THR A N 1
ATOM 2128 C CA . THR A 1 277 ? 4.064 7.851 -3.433 1.00 93.38 277 THR A CA 1
ATOM 2129 C C . THR A 1 277 ? 3.797 6.591 -2.615 1.00 93.38 277 THR A C 1
ATOM 2131 O O . THR A 1 277 ? 2.641 6.251 -2.389 1.00 93.38 277 THR A O 1
ATOM 2134 N N . HIS A 1 278 ? 4.850 5.940 -2.116 1.00 94.31 278 HIS A N 1
ATOM 2135 C CA . HIS A 1 278 ? 4.739 4.683 -1.378 1.00 94.31 278 HIS A CA 1
ATOM 2136 C C . HIS A 1 278 ? 4.335 4.886 0.089 1.00 94.31 278 HIS A C 1
ATOM 2138 O O . HIS A 1 278 ? 3.550 4.104 0.616 1.00 94.31 278 HIS A O 1
ATOM 2144 N N . LEU A 1 279 ? 4.785 5.969 0.735 1.00 95.81 279 LEU A N 1
ATOM 2145 C CA . LEU A 1 279 ? 4.325 6.307 2.086 1.00 95.81 279 LEU A CA 1
ATOM 2146 C C . LEU A 1 279 ? 2.838 6.685 2.096 1.00 95.81 279 LEU A C 1
ATOM 2148 O O . LEU A 1 279 ? 2.082 6.236 2.952 1.00 95.81 279 LEU A O 1
ATOM 2152 N N . ASN A 1 280 ? 2.409 7.477 1.114 1.00 95.81 280 ASN A N 1
ATOM 2153 C CA . ASN A 1 280 ? 1.012 7.845 0.918 1.00 95.81 280 ASN A CA 1
ATOM 2154 C C . ASN A 1 280 ? 0.151 6.598 0.709 1.00 95.81 280 ASN A C 1
ATOM 2156 O O . ASN A 1 280 ? -0.946 6.487 1.241 1.00 95.81 280 ASN A O 1
ATOM 2160 N N . ASP A 1 281 ? 0.659 5.643 -0.056 1.00 94.12 281 ASP A N 1
ATOM 2161 C CA . ASP A 1 281 ? -0.012 4.380 -0.312 1.00 94.12 281 ASP A CA 1
ATOM 2162 C C . ASP A 1 281 ? -0.116 3.482 0.935 1.00 94.12 281 ASP A C 1
ATOM 2164 O O . ASP A 1 281 ? -1.123 2.804 1.138 1.00 94.12 281 ASP A O 1
ATOM 2168 N N . ALA A 1 282 ? 0.881 3.516 1.821 1.00 95.50 282 ALA A N 1
ATOM 2169 C CA . ALA A 1 282 ? 0.796 2.905 3.146 1.00 95.50 282 ALA A CA 1
ATOM 2170 C C . ALA A 1 282 ? -0.268 3.592 4.013 1.00 95.50 282 ALA A C 1
ATOM 2172 O O . ALA A 1 282 ? -1.159 2.930 4.540 1.00 95.50 282 ALA A O 1
ATOM 2173 N N . ALA A 1 283 ? -0.239 4.925 4.094 1.00 97.06 283 ALA A N 1
ATOM 2174 C CA . ALA A 1 283 ? -1.196 5.693 4.885 1.00 97.06 283 ALA A CA 1
ATOM 2175 C C . ALA A 1 283 ? -2.637 5.477 4.400 1.00 97.06 283 ALA A C 1
ATOM 2177 O O . ALA A 1 283 ? -3.524 5.241 5.209 1.00 97.06 283 ALA A O 1
ATOM 2178 N N . ARG A 1 284 ? -2.880 5.466 3.084 1.00 95.31 284 ARG A N 1
ATOM 2179 C CA . ARG A 1 284 ? -4.207 5.186 2.505 1.00 95.31 284 ARG A CA 1
ATOM 2180 C C . ARG A 1 284 ? -4.809 3.869 2.993 1.00 95.31 284 ARG A C 1
ATOM 2182 O O . ARG A 1 284 ? -6.017 3.821 3.203 1.00 95.31 284 ARG A O 1
ATOM 2189 N N . SER A 1 285 ? -3.987 2.833 3.176 1.00 94.50 285 SER A N 1
ATOM 2190 C CA . SER A 1 285 ? -4.457 1.527 3.653 1.00 94.50 285 SER A CA 1
ATOM 2191 C C . SER A 1 285 ? -4.920 1.531 5.114 1.00 94.50 285 SER A C 1
ATOM 2193 O O . SER A 1 285 ? -5.675 0.651 5.504 1.00 94.50 285 SER A O 1
ATOM 2195 N N . LEU A 1 286 ? -4.599 2.566 5.903 1.00 96.94 286 LEU A N 1
ATOM 2196 C CA . LEU A 1 286 ? -5.174 2.726 7.245 1.00 96.94 286 LEU A CA 1
ATOM 2197 C C . LEU A 1 286 ? -6.696 2.934 7.219 1.00 96.94 286 LEU A C 1
ATOM 2199 O O . LEU A 1 286 ? -7.342 2.745 8.242 1.00 96.94 286 LEU A O 1
ATOM 2203 N N . ALA A 1 287 ? -7.291 3.247 6.062 1.00 94.81 287 ALA A N 1
ATOM 2204 C CA . ALA A 1 287 ? -8.743 3.245 5.903 1.00 94.81 287 ALA A CA 1
ATOM 2205 C C . ALA A 1 287 ? -9.381 1.866 6.163 1.00 94.81 287 ALA A C 1
ATOM 2207 O O . ALA A 1 287 ? -10.557 1.809 6.512 1.00 94.81 287 ALA A O 1
ATOM 2208 N N . GLU A 1 288 ? -8.629 0.764 6.032 1.00 93.88 288 GLU A N 1
ATOM 2209 C CA . GLU A 1 288 ? -9.144 -0.573 6.362 1.00 93.88 288 GLU A CA 1
ATOM 2210 C C . GLU A 1 288 ? -9.385 -0.768 7.862 1.00 93.88 288 GLU A C 1
ATOM 2212 O O . GLU A 1 288 ? -10.148 -1.650 8.253 1.00 93.88 288 GLU A O 1
ATOM 2217 N N . ALA A 1 289 ? -8.789 0.071 8.713 1.00 95.44 289 ALA A N 1
ATOM 2218 C CA . ALA A 1 289 ? -8.988 0.016 10.156 1.00 95.44 289 ALA A CA 1
ATOM 2219 C C . ALA A 1 289 ? -10.474 0.088 10.551 1.00 95.44 289 ALA A C 1
ATOM 2221 O O . ALA A 1 289 ? -10.890 -0.564 11.504 1.00 95.44 289 ALA A O 1
ATOM 2222 N N . GLU A 1 290 ? -11.284 0.824 9.783 1.00 92.69 290 GLU A N 1
ATOM 2223 C CA . GLU A 1 290 ? -12.737 0.946 9.974 1.00 92.69 290 GLU A CA 1
ATOM 2224 C C . GLU A 1 290 ? -13.471 -0.391 9.818 1.00 92.69 290 GLU A C 1
ATOM 2226 O O . GLU A 1 290 ? -14.450 -0.674 10.510 1.00 92.69 290 GLU A O 1
ATOM 2231 N N . ALA A 1 291 ? -12.998 -1.236 8.903 1.00 91.31 291 ALA A N 1
ATOM 2232 C CA . ALA A 1 291 ? -13.538 -2.572 8.721 1.00 91.31 291 ALA A CA 1
ATOM 2233 C C . ALA A 1 291 ? -13.065 -3.509 9.832 1.00 91.31 291 ALA A C 1
ATOM 2235 O O . ALA A 1 291 ? -13.868 -4.217 10.439 1.00 91.31 291 ALA A O 1
ATOM 2236 N N . LEU A 1 292 ? -11.765 -3.465 10.124 1.00 93.25 292 LEU A N 1
ATOM 2237 C CA . LEU A 1 292 ? -11.106 -4.373 11.056 1.00 93.25 292 LEU A CA 1
ATOM 2238 C C . LEU A 1 292 ? -11.563 -4.154 12.505 1.00 93.25 292 LEU A C 1
ATOM 2240 O O . LEU A 1 292 ? -11.804 -5.120 13.228 1.00 93.25 292 LEU A O 1
ATOM 2244 N N . VAL A 1 293 ? -11.771 -2.905 12.935 1.00 92.88 293 VAL A N 1
ATOM 2245 C CA . VAL A 1 293 ? -12.191 -2.600 14.314 1.00 92.88 293 VAL A CA 1
ATOM 2246 C C . VAL A 1 293 ? -13.567 -3.176 14.659 1.00 92.88 293 VAL A C 1
ATOM 2248 O O . VAL A 1 293 ? -13.822 -3.504 15.818 1.00 92.88 293 VAL A O 1
ATOM 2251 N N . ALA A 1 294 ? -14.449 -3.345 13.666 1.00 89.62 294 ALA A N 1
ATOM 2252 C CA . ALA A 1 294 ? -15.783 -3.913 13.860 1.00 89.62 294 ALA A CA 1
ATOM 2253 C C . ALA A 1 294 ? -15.750 -5.398 14.257 1.00 89.62 294 ALA A C 1
ATOM 2255 O O . ALA A 1 294 ? -16.744 -5.927 14.754 1.00 89.62 294 ALA A O 1
ATOM 2256 N N . HIS A 1 295 ? -14.615 -6.062 14.041 1.00 89.69 295 HIS A N 1
ATOM 2257 C CA . HIS A 1 295 ? -14.383 -7.450 14.416 1.00 89.69 295 HIS A CA 1
ATOM 2258 C C . HIS A 1 295 ? -13.770 -7.609 15.813 1.00 89.69 295 HIS A C 1
ATOM 2260 O O . HIS A 1 295 ? -13.774 -8.716 16.355 1.00 89.69 295 HIS A O 1
ATOM 2266 N N . LEU A 1 296 ? -13.263 -6.526 16.411 1.00 88.12 296 LEU A N 1
ATOM 2267 C CA . LEU A 1 296 ? -12.700 -6.556 17.756 1.00 88.12 296 LEU A CA 1
ATOM 2268 C C . LEU A 1 296 ? -13.821 -6.568 18.807 1.00 88.12 296 LEU A C 1
ATOM 2270 O O . LEU A 1 296 ? -14.768 -5.782 18.675 1.00 88.12 296 LEU A O 1
ATOM 2274 N N . PRO A 1 297 ? -13.700 -7.373 19.885 1.00 81.38 297 PRO A N 1
ATOM 2275 C CA . PRO A 1 297 ? -14.640 -7.348 21.004 1.00 81.38 297 PRO A CA 1
ATOM 2276 C C . PRO A 1 297 ? -14.863 -5.919 21.500 1.00 81.38 297 PRO A C 1
ATOM 2278 O O . PRO A 1 297 ? -13.930 -5.115 21.506 1.00 81.38 297 PRO A O 1
ATOM 2281 N N . ALA A 1 298 ? -16.089 -5.579 21.899 1.00 75.12 298 ALA A N 1
ATOM 2282 C CA . ALA A 1 298 ? -16.354 -4.283 22.519 1.00 75.12 298 ALA A CA 1
ATOM 2283 C C . ALA A 1 298 ? -15.508 -4.122 23.793 1.00 75.12 298 ALA A C 1
ATOM 2285 O O . ALA A 1 298 ? -15.119 -5.115 24.410 1.00 75.12 298 ALA A O 1
ATOM 2286 N N . PHE A 1 299 ? -15.245 -2.877 24.202 1.00 66.88 299 PHE A N 1
ATOM 2287 C CA . PHE A 1 299 ? -14.670 -2.635 25.523 1.00 66.88 299 PHE A CA 1
ATOM 2288 C C . PHE A 1 299 ? -15.547 -3.328 26.566 1.00 66.88 299 PHE A C 1
ATOM 2290 O O . PHE A 1 299 ? -16.746 -3.059 26.658 1.00 66.88 299 PHE A O 1
ATOM 2297 N N . SER A 1 300 ? -14.963 -4.243 27.334 1.00 55.97 300 SER A N 1
ATOM 2298 C CA . SER A 1 300 ? -15.624 -4.752 28.521 1.00 55.97 300 SER A CA 1
ATOM 2299 C C . SER A 1 300 ? -15.714 -3.593 29.507 1.00 55.97 300 SER A C 1
ATOM 2301 O O . SER A 1 300 ? -14.724 -3.250 30.150 1.00 55.97 300 SER A O 1
ATOM 2303 N N . ASN A 1 301 ? -16.894 -2.984 29.627 1.00 43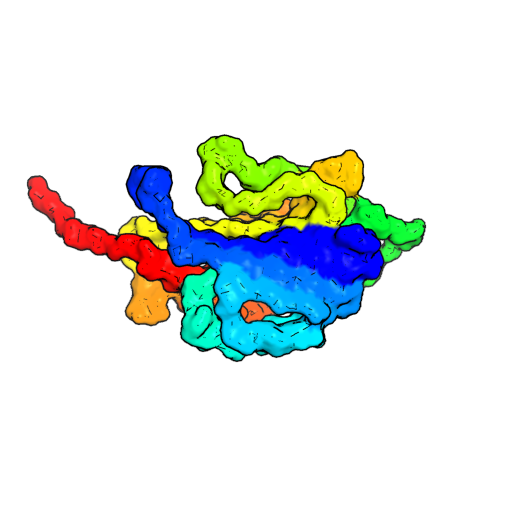.97 301 ASN A N 1
ATOM 2304 C CA . ASN A 1 301 ? -17.231 -2.124 30.758 1.00 43.97 301 ASN A CA 1
ATOM 2305 C C . ASN A 1 301 ? -17.354 -3.011 32.005 1.00 43.97 301 ASN A C 1
ATOM 2307 O O . ASN A 1 301 ? -18.452 -3.277 32.487 1.00 43.97 301 ASN A O 1
ATOM 2311 N N . GLN A 1 302 ? -16.238 -3.544 32.491 1.00 39.94 302 GLN A N 1
ATOM 2312 C CA . GLN A 1 302 ? -16.161 -3.992 33.870 1.00 39.94 302 GLN A CA 1
ATOM 2313 C C . GLN A 1 302 ? -15.915 -2.717 34.682 1.00 39.94 302 GLN A C 1
ATOM 2315 O O . GLN A 1 302 ? -14.875 -2.088 34.480 1.00 39.94 302 GLN A O 1
ATOM 2320 N N . PRO A 1 303 ? -16.865 -2.263 35.520 1.00 42.41 303 PRO A N 1
ATOM 2321 C CA . PRO A 1 303 ? -16.556 -1.211 36.474 1.0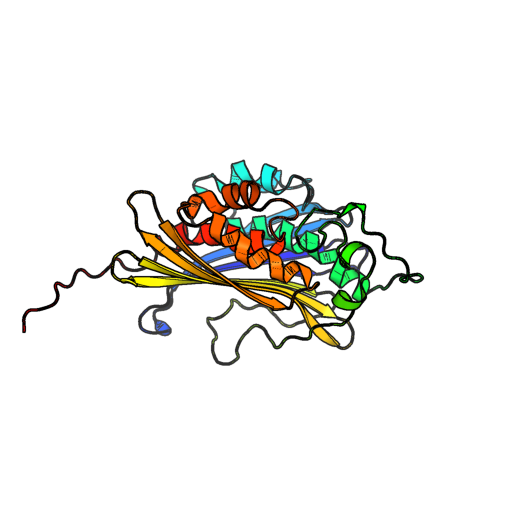0 42.41 303 PRO A CA 1
ATOM 2322 C C . PRO A 1 303 ? -15.378 -1.702 37.313 1.00 42.41 303 PRO A C 1
ATOM 2324 O O . PRO A 1 303 ? -15.408 -2.836 37.794 1.00 42.41 303 PRO A O 1
ATOM 2327 N N . GLU A 1 304 ? -14.334 -0.881 37.437 1.00 42.03 304 GLU A N 1
ATOM 2328 C CA . GLU A 1 304 ? -13.243 -1.139 38.373 1.00 42.03 304 GLU A CA 1
ATOM 2329 C C . GLU A 1 304 ? -13.869 -1.423 39.738 1.00 42.03 304 GLU A C 1
ATOM 2331 O O . GLU A 1 304 ? -14.505 -0.565 40.357 1.00 42.03 304 GLU A O 1
ATOM 2336 N N . GLY A 1 305 ? -13.789 -2.692 40.134 1.00 42.41 305 GLY A N 1
ATOM 2337 C CA . GLY A 1 305 ? -14.332 -3.176 41.381 1.00 42.41 305 GLY A CA 1
ATOM 2338 C C . GLY A 1 305 ? -13.667 -2.430 42.521 1.00 42.41 305 GLY A C 1
ATOM 2339 O O . GLY A 1 305 ? -12.448 -2.468 42.673 1.00 42.41 305 GLY A O 1
ATOM 2340 N N . GLN A 1 306 ? -14.509 -1.773 43.311 1.00 39.72 306 GLN A N 1
ATOM 2341 C CA . GLN A 1 306 ? -14.238 -1.421 44.693 1.00 39.72 306 GLN A CA 1
ATOM 2342 C C . GLN A 1 306 ? -13.564 -2.611 45.396 1.00 39.72 306 GLN A C 1
ATOM 2344 O O . GLN A 1 306 ? -14.166 -3.680 45.523 1.00 39.72 306 GLN A O 1
ATOM 2349 N N . LEU A 1 307 ? -12.328 -2.400 45.841 1.00 39.16 307 LEU A N 1
ATOM 2350 C CA . LEU A 1 307 ? -11.704 -3.119 46.948 1.00 39.16 307 LEU A CA 1
ATOM 2351 C C . LEU A 1 307 ? -11.562 -2.145 48.116 1.00 39.16 307 LEU A C 1
ATOM 2353 O O . LEU A 1 307 ? -11.205 -0.973 47.852 1.00 39.16 307 LEU A O 1
#

Secondary structure (DSSP, 8-state):
-EEE-TT-TTSPEEEEEEEEEEE--SSGGG-EEEEEEEEEEEE-TTSBEEEEEEES--TTGGGGTTSBSSSSHHHHHHHHHTSGGGTT-THHHHHHHHHHHHHHHHHHHHHHS--TTTT----GGGTTSBGGG-TT-GGGT--HHHHS-EE---SS-SS-SSSSS------TTEEEEEEEEEEEEEETTEEEEEEEEEEEEEPTTS-EEEEEEEEEEEEEEEETTEEEEEEEEEEE-S-SSGGGGGGGGGGGGGTTSBGGGHHHHHHHHS-BTTS-HHHHHHHHHGGGHHHHGGGSPPP--------

Foldseek 3Di:
DKWFAPVALQAKIKDKDWDWFWDDDPDPVPIDTPAIKIKIFTAHSQQATQDIAMVVGFPPPCVSHRPRLAPCQLVSCVVRCPDPSNPLHCVSLVSVVSRVQVVCLVLQSCLVPPDPPNQWAAQVVCEQQELCRDVPHPNRTDQPLQVDFAADDDQDDPPDPPSDDDPDDADPRMKDKDKDWDWDDPDPQKIWIKMKIWTWHQRPPGGIGTAWIKIKTWMWGQDPVFTATADIFIDTDHHSGPSLVQQRVQCVVRHRPHLLCLLPVLCVRCGGSNHGPVVSSRSNVSNSVRSSVVPYDDPPPPPPDDD

Radius of gyration: 19.97 Å; chains: 1; bounding box: 47×41×70 Å